Protein AF-0000000082662516 (afdb_homodimer)

Sequence (326 aa):
MQNKEVKKKEKNFEMHKGDQEPQIAAHVISEASSKTTSVLQWAPKGYYTLSNNLVTLENGKQLAVKRQGFYYIYTQVTFCSNRETLSQAPFIASLCLKSPSGSERILLRAANTHSSSKPCGQQSIHLGGVFELQSGASVFVNVTDPSQVSHGTGFTSFGLLKLMQNKEVKKKEKNFEMHKGDQEPQIAAHVISEASSKTTSVLQWAPKGYYTLSNNLVTLENGKQLAVKRQGFYYIYTQVTFCSNRETLSQAPFIASLCLKSPSGSERILLRAANTHSSSKPCGQQSIHLGGVFELQSGASVFVNVTDPSQVSHGTGFTSFGLLKL

Solvent-accessible surface area (backbone atoms only — not comparable to full-atom values): 17867 Å² total; per-residue (Å²): 136,84,78,76,75,78,74,74,76,75,76,72,73,67,74,68,75,66,85,68,74,77,70,43,38,33,21,30,33,43,41,86,60,93,68,79,44,46,58,47,40,42,39,77,54,86,75,33,32,62,56,46,95,47,43,43,71,48,94,32,42,26,48,31,30,63,58,60,43,44,26,41,38,37,36,32,46,20,34,43,43,78,61,75,28,92,77,51,75,57,49,37,45,31,40,31,37,33,42,67,89,63,54,71,49,78,75,48,74,51,73,44,73,61,48,65,32,57,69,63,33,31,36,50,48,75,49,72,50,76,46,78,41,53,51,57,16,28,35,35,44,37,36,75,51,48,85,31,50,39,57,51,84,32,27,18,36,40,35,37,32,57,110,136,86,82,76,77,76,76,74,75,73,75,72,72,68,73,72,76,62,92,63,75,78,71,43,36,37,34,32,32,42,42,85,61,94,68,82,46,45,58,46,39,43,40,82,55,84,96,36,39,65,59,45,94,49,45,44,72,48,92,34,42,25,49,31,31,62,58,59,43,46,26,42,38,38,35,34,46,21,34,45,42,72,64,80,27,67,71,51,76,50,50,36,46,31,39,31,37,33,42,68,87,64,53,71,46,75,62,34,30,43,31,40,45,51,59,71,53,75,75,62,37,72,48,74,48,71,48,72,51,53,35,69,40,52,51,56,18,30,35,36,44,37,34,75,53,49,86,32,50,39,55,52,91,87,43,18,34,40,36,37,33,56,110

Structure (mmCIF, N/CA/C/O backbone):
data_AF-0000000082662516-model_v1
#
loop_
_entity.id
_entity.type
_entity.pdbx_description
1 polymer 'CD40 ligand'
#
loop_
_atom_site.group_PDB
_atom_site.id
_atom_site.type_symbol
_atom_site.label_atom_id
_atom_site.label_alt_id
_atom_site.label_comp_id
_atom_site.label_asym_id
_atom_site.label_entity_id
_atom_site.label_seq_id
_atom_site.pdbx_PDB_ins_code
_atom_site.Cartn_x
_atom_site.Cartn_y
_atom_site.Cartn_z
_atom_site.occupancy
_atom_site.B_iso_or_equiv
_atom_site.auth_seq_id
_atom_site.auth_comp_id
_atom_site.auth_asym_id
_atom_site.auth_atom_id
_atom_site.pdbx_PDB_model_num
ATOM 1 N N . MET A 1 1 ? 47.031 44.438 38.375 1 30.5 1 MET A N 1
ATOM 2 C CA . MET A 1 1 ? 46.75 44.062 37 1 30.5 1 MET A CA 1
ATOM 3 C C . MET A 1 1 ? 45.438 43.281 36.906 1 30.5 1 MET A C 1
ATOM 5 O O . MET A 1 1 ? 45.312 42.219 37.531 1 30.5 1 MET A O 1
ATOM 9 N N . GLN A 1 2 ? 44.219 43.969 36.719 1 37.75 2 GLN A N 1
ATOM 10 C CA . GLN A 1 2 ? 42.812 43.594 36.719 1 37.75 2 GLN A CA 1
ATOM 11 C C . GLN A 1 2 ? 42.5 42.594 35.594 1 37.75 2 GLN A C 1
ATOM 13 O O . GLN A 1 2 ? 42.75 42.875 34.438 1 37.75 2 GLN A O 1
ATOM 18 N N . ASN A 1 3 ? 42.562 41.312 35.844 1 38.59 3 ASN A N 1
ATOM 19 C CA . ASN A 1 3 ? 42.312 40.188 34.969 1 38.59 3 ASN A CA 1
ATOM 20 C C . ASN A 1 3 ? 40.906 40.25 34.375 1 38.59 3 ASN A C 1
ATOM 22 O O . ASN A 1 3 ? 39.938 40.094 35.094 1 38.59 3 ASN A O 1
ATOM 26 N N . LYS A 1 4 ? 40.656 41.094 33.344 1 36.88 4 LYS A N 1
ATOM 27 C CA . LYS A 1 4 ? 39.406 41.125 32.594 1 36.88 4 LYS A CA 1
ATOM 28 C C . LYS A 1 4 ? 39.031 39.75 32.031 1 36.88 4 LYS A C 1
ATOM 30 O O . LYS A 1 4 ? 39.781 39.188 31.234 1 36.88 4 LYS A O 1
ATOM 35 N N . GLU A 1 5 ? 38.406 38.938 32.844 1 36.31 5 GLU A N 1
ATOM 36 C CA . GLU A 1 5 ? 37.812 37.656 32.438 1 36.31 5 GLU A CA 1
ATOM 37 C C . GLU A 1 5 ? 36.938 37.844 31.203 1 36.31 5 GLU A C 1
ATOM 39 O O . GLU A 1 5 ? 36 38.625 31.219 1 36.31 5 GLU A O 1
ATOM 44 N N . VAL A 1 6 ? 37.469 37.688 30 1 39.5 6 VAL A N 1
ATOM 45 C CA . VAL A 1 6 ? 36.719 37.656 28.75 1 39.5 6 VAL A CA 1
ATOM 46 C C . VAL A 1 6 ? 35.625 36.594 28.812 1 39.5 6 VAL A C 1
ATOM 48 O O . VAL A 1 6 ? 35.938 35.375 28.938 1 39.5 6 VAL A O 1
ATOM 51 N N . LYS A 1 7 ? 34.531 36.844 29.484 1 35 7 LYS A N 1
ATOM 52 C CA . LYS A 1 7 ? 33.344 36 29.375 1 35 7 LYS A CA 1
ATOM 53 C C . LYS A 1 7 ? 33.031 35.719 27.906 1 35 7 LYS A C 1
ATOM 55 O O . LYS A 1 7 ? 32.688 36.625 27.156 1 35 7 LYS A O 1
ATOM 60 N N . LYS A 1 8 ? 33.688 34.719 27.312 1 33.31 8 LYS A N 1
ATOM 61 C CA . LYS A 1 8 ? 33.25 34.188 26.016 1 33.31 8 LYS A CA 1
ATOM 62 C C . LYS A 1 8 ? 31.75 33.906 26.016 1 33.31 8 LYS A C 1
ATOM 64 O O . LYS A 1 8 ? 31.266 33.125 26.828 1 33.31 8 LYS A O 1
ATOM 69 N N . LYS A 1 9 ? 30.953 34.875 25.609 1 33.97 9 LYS A N 1
ATOM 70 C CA . LYS A 1 9 ? 29.562 34.625 25.281 1 33.97 9 LYS A CA 1
ATOM 71 C C . LYS A 1 9 ? 29.438 33.344 24.422 1 33.97 9 LYS A C 1
ATOM 73 O O . LYS A 1 9 ? 29.969 33.281 23.328 1 33.97 9 LYS A O 1
ATOM 78 N N . GLU A 1 10 ? 29.344 32.188 25.016 1 31.48 10 GLU A N 1
ATOM 79 C CA . GLU A 1 10 ? 28.906 30.984 24.312 1 31.48 10 GLU A CA 1
ATOM 80 C C . GLU A 1 10 ? 27.641 31.25 23.5 1 31.48 10 GLU A C 1
ATOM 82 O O . GLU A 1 10 ? 26.594 31.594 24.062 1 31.48 10 GLU A O 1
ATOM 87 N N . LYS A 1 11 ? 27.766 31.844 22.375 1 31.44 11 LYS A N 1
ATOM 88 C CA . LYS A 1 11 ? 26.641 31.859 21.438 1 31.44 11 LYS A CA 1
ATOM 89 C C . LYS A 1 11 ? 25.922 30.5 21.406 1 31.44 11 LYS A C 1
ATOM 91 O O . LYS A 1 11 ? 26.516 29.484 21.047 1 31.44 11 LYS A O 1
ATOM 96 N N . ASN A 1 12 ? 25.031 30.25 22.391 1 31.55 12 ASN A N 1
ATOM 97 C CA . ASN A 1 12 ? 24.062 29.172 22.297 1 31.55 12 ASN A CA 1
ATOM 98 C C . ASN A 1 12 ? 23.422 29.109 20.906 1 31.55 12 ASN A C 1
ATOM 100 O O . ASN A 1 12 ? 22.75 30.047 20.484 1 31.55 12 ASN A O 1
ATOM 104 N N . PHE A 1 13 ? 24.125 28.719 19.938 1 30.66 13 PHE A N 1
ATOM 105 C CA . PHE A 1 13 ? 23.438 28.344 18.703 1 30.66 13 PHE A CA 1
ATOM 106 C C . PHE A 1 13 ? 22.109 27.641 19 1 30.66 13 PHE A C 1
ATOM 108 O O . PHE A 1 13 ? 22.109 26.5 19.469 1 30.66 13 PHE A O 1
ATOM 115 N N . GLU A 1 14 ? 21.188 28.312 19.594 1 32.72 14 GLU A N 1
ATOM 116 C CA . GLU A 1 14 ? 19.859 27.703 19.562 1 32.72 14 GLU A CA 1
ATOM 117 C C . GLU A 1 14 ? 19.578 27.094 18.203 1 32.72 14 GLU A C 1
ATOM 119 O O . GLU A 1 14 ? 19.703 27.75 17.172 1 32.72 14 GLU A O 1
ATOM 124 N N . MET A 1 15 ? 19.984 25.875 17.938 1 33.12 15 MET A N 1
ATOM 125 C CA . MET A 1 15 ? 19.391 25.172 16.797 1 33.12 15 MET A CA 1
ATOM 126 C C . MET A 1 15 ? 17.969 25.641 16.547 1 33.12 15 MET A C 1
ATOM 128 O O . MET A 1 15 ? 17.094 25.5 17.422 1 33.12 15 MET A O 1
ATOM 132 N N . HIS A 1 16 ? 17.75 26.812 15.977 1 34 16 HIS A N 1
ATOM 133 C CA . HIS A 1 16 ? 16.438 27.172 15.461 1 34 16 HIS A CA 1
ATOM 134 C C . HIS A 1 16 ? 15.742 25.984 14.812 1 34 16 HIS A C 1
ATOM 136 O O . HIS A 1 16 ? 16.281 25.375 13.898 1 34 16 HIS A O 1
ATOM 142 N N . LYS A 1 17 ? 15.156 25.094 15.562 1 39.91 17 LYS A N 1
ATOM 143 C CA . LYS A 1 17 ? 14.188 24.188 14.953 1 39.91 17 LYS A CA 1
ATOM 144 C C . LYS A 1 17 ? 13.5 24.844 13.758 1 39.91 17 LYS A C 1
ATOM 146 O O . LYS A 1 17 ? 12.695 25.766 13.922 1 39.91 17 LYS A O 1
ATOM 151 N N . GLY A 1 18 ? 14.117 25.297 12.82 1 39.88 18 GLY A N 1
ATOM 152 C CA . GLY A 1 18 ? 13.438 25.859 11.672 1 39.88 18 GLY A CA 1
ATOM 153 C C . GLY A 1 18 ? 12.023 25.328 11.492 1 39.88 18 GLY A C 1
ATOM 154 O O . GLY A 1 18 ? 11.703 24.234 11.953 1 39.88 18 GLY A O 1
ATOM 155 N N . ASP A 1 19 ? 10.914 26.094 11.414 1 45.91 19 ASP A N 1
ATOM 156 C CA . ASP A 1 19 ? 9.461 25.953 11.273 1 45.91 19 ASP A CA 1
ATOM 157 C C . ASP A 1 19 ? 9.102 24.859 10.273 1 45.91 19 ASP A C 1
ATOM 159 O O . ASP A 1 19 ? 8.836 25.141 9.109 1 45.91 19 ASP A O 1
ATOM 163 N N . GLN A 1 20 ? 9.82 23.812 10.102 1 56.66 20 GLN A N 1
ATOM 164 C CA . GLN A 1 20 ? 9.414 22.812 9.117 1 56.66 20 GLN A CA 1
ATOM 165 C C . GLN A 1 20 ? 7.961 22.406 9.312 1 56.66 20 GLN A C 1
ATOM 167 O O . GLN A 1 20 ? 7.52 22.172 10.445 1 56.66 20 GLN A O 1
ATOM 172 N N . GLU A 1 21 ? 7.102 22.875 8.422 1 67.38 21 GLU A N 1
ATOM 173 C CA . GLU A 1 21 ? 5.699 22.484 8.438 1 67.38 21 GLU A CA 1
ATOM 174 C C . GLU A 1 21 ? 5.551 20.984 8.727 1 67.38 21 GLU A C 1
ATOM 176 O O . GLU A 1 21 ? 6.305 20.172 8.195 1 67.38 21 GLU A O 1
ATOM 181 N N . PRO A 1 22 ? 4.812 20.781 9.758 1 75.75 22 PRO A N 1
ATOM 182 C CA . PRO A 1 22 ? 4.621 19.375 10.125 1 75.75 22 PRO A CA 1
ATOM 183 C C . PRO A 1 22 ? 4.191 18.516 8.945 1 75.75 22 PRO A C 1
ATOM 185 O O . PRO A 1 22 ? 3.455 18.969 8.07 1 75.75 22 PRO A O 1
ATOM 188 N N . GLN A 1 23 ? 4.793 17.375 8.844 1 85.5 23 GLN A N 1
ATOM 189 C CA . GLN A 1 23 ? 4.375 16.422 7.812 1 85.5 23 GLN A CA 1
ATOM 190 C C . GLN A 1 23 ? 3.01 15.828 8.133 1 85.5 23 GLN A C 1
ATOM 192 O O . GLN A 1 23 ? 2.805 15.281 9.227 1 85.5 23 GLN A O 1
ATOM 197 N N . ILE A 1 24 ? 2.045 16.047 7.305 1 89.88 24 ILE A N 1
ATOM 198 C CA . ILE A 1 24 ? 0.7 15.5 7.465 1 89.88 24 ILE A CA 1
ATOM 199 C C . ILE A 1 24 ? 0.572 14.203 6.672 1 89.88 24 ILE A C 1
ATOM 201 O O . ILE A 1 24 ? 0.675 14.203 5.441 1 89.88 24 ILE A O 1
ATOM 205 N N . ALA A 1 25 ? 0.442 13.133 7.387 1 92.69 25 ALA A N 1
ATOM 206 C CA . ALA A 1 25 ? 0.319 11.828 6.738 1 92.69 25 ALA A CA 1
ATOM 207 C C . ALA A 1 25 ? -0.438 10.844 7.625 1 92.69 25 ALA A C 1
ATOM 209 O O . ALA A 1 25 ? -0.413 10.953 8.852 1 92.69 25 ALA A O 1
ATOM 210 N N . ALA A 1 26 ? -1.135 9.977 6.973 1 94.06 26 ALA A N 1
ATOM 211 C CA . ALA A 1 26 ? -1.841 8.898 7.664 1 94.06 26 ALA A CA 1
ATOM 212 C C . ALA A 1 26 ? -1.794 7.609 6.855 1 94.06 26 ALA A C 1
ATOM 214 O O . ALA A 1 26 ? -1.85 7.637 5.621 1 94.06 26 ALA A O 1
ATOM 215 N N . HIS A 1 27 ? -1.584 6.559 7.512 1 94.94 27 HIS A N 1
ATOM 216 C CA . HIS A 1 27 ? -1.714 5.211 6.973 1 94.94 27 HIS A CA 1
ATOM 217 C C . HIS A 1 27 ? -2.43 4.289 7.953 1 94.94 27 HIS A C 1
ATOM 219 O O . HIS A 1 27 ? -1.938 4.047 9.055 1 94.94 27 HIS A O 1
ATOM 225 N N . VAL A 1 28 ? -3.602 3.787 7.531 1 94.69 28 VAL A N 1
ATOM 226 C CA . VAL A 1 28 ? -4.406 2.955 8.422 1 94.69 28 VAL A CA 1
ATOM 227 C C . VAL A 1 28 ? -4.727 1.627 7.734 1 94.69 28 VAL A C 1
ATOM 229 O O . VAL A 1 28 ? -4.621 1.513 6.512 1 94.69 28 VAL A O 1
ATOM 232 N N . ILE A 1 29 ? -5.051 0.617 8.57 1 94.19 29 ILE A N 1
ATOM 233 C CA . ILE A 1 29 ? -5.352 -0.712 8.047 1 94.19 29 ILE A CA 1
ATOM 234 C C . ILE A 1 29 ? -6.805 -1.069 8.352 1 94.19 29 ILE A C 1
ATOM 236 O O . ILE A 1 29 ? -7.379 -0.578 9.32 1 94.19 29 ILE A O 1
ATOM 240 N N . SER A 1 30 ? -7.277 -1.978 7.559 1 94.25 30 SER A N 1
ATOM 241 C CA . SER A 1 30 ? -8.695 -2.301 7.691 1 94.25 30 SER A CA 1
ATOM 242 C C . SER A 1 30 ? -8.953 -3.127 8.945 1 94.25 30 SER A C 1
ATOM 244 O O . SER A 1 30 ? -8.117 -3.934 9.352 1 94.25 30 SER A O 1
ATOM 246 N N . GLU A 1 31 ? -10.07 -2.816 9.492 1 91.38 31 GLU A N 1
ATOM 247 C CA . GLU A 1 31 ? -10.578 -3.596 10.617 1 91.38 31 GLU A CA 1
ATOM 248 C C . GLU A 1 31 ? -11.852 -4.34 10.242 1 91.38 31 GLU A C 1
ATOM 250 O O . GLU A 1 31 ? -12.789 -3.748 9.703 1 91.38 31 GLU A O 1
ATOM 255 N N . ALA A 1 32 ? -11.773 -5.676 10.586 1 89.69 32 ALA A N 1
ATOM 256 C CA . ALA A 1 32 ? -12.984 -6.449 10.328 1 89.69 32 ALA A CA 1
ATOM 257 C C . ALA A 1 32 ? -14.133 -5.973 11.219 1 89.69 32 ALA A C 1
ATOM 259 O O . ALA A 1 32 ? -13.922 -5.586 12.367 1 89.69 32 ALA A O 1
ATOM 260 N N . SER A 1 33 ? -15.258 -5.789 10.594 1 83.06 33 SER A N 1
ATOM 261 C CA . SER A 1 33 ? -16.438 -5.391 11.352 1 83.06 33 SER A CA 1
ATOM 262 C C . SER A 1 33 ? -17.547 -6.43 11.234 1 83.06 33 SER A C 1
ATOM 264 O O . SER A 1 33 ? -17.656 -7.121 10.211 1 83.06 33 SER A O 1
ATOM 266 N N . SER A 1 34 ? -18.281 -6.594 12.352 1 81.12 34 SER A N 1
ATOM 267 C CA . SER A 1 34 ? -19.438 -7.488 12.32 1 81.12 34 SER A CA 1
ATOM 268 C C . SER A 1 34 ? -20.547 -6.926 11.445 1 81.12 34 SER A C 1
ATOM 270 O O . SER A 1 34 ? -21.375 -7.68 10.938 1 81.12 34 SER A O 1
ATOM 272 N N . LYS A 1 35 ? -20.547 -5.59 11.398 1 80.12 35 LYS A N 1
ATOM 273 C CA . LYS A 1 35 ? -21.531 -4.957 10.523 1 80.12 35 LYS A CA 1
ATOM 274 C C . LYS A 1 35 ? -21 -4.832 9.094 1 80.12 35 LYS A C 1
ATOM 276 O O . LYS A 1 35 ? -19.906 -4.309 8.875 1 80.12 35 LYS A O 1
ATOM 281 N N . THR A 1 36 ? -21.656 -5.582 8.203 1 78.25 36 THR A N 1
ATOM 282 C CA . THR A 1 36 ? -21.234 -5.48 6.805 1 78.25 36 THR A CA 1
ATOM 283 C C . THR A 1 36 ? -21.75 -4.184 6.184 1 78.25 36 THR A C 1
ATOM 285 O O . THR A 1 36 ? -22.953 -4.008 6.008 1 78.25 36 THR A O 1
ATOM 288 N N . THR A 1 37 ? -20.906 -3.201 6.027 1 87.88 37 THR A N 1
ATOM 289 C CA . THR A 1 37 ? -21.219 -1.967 5.32 1 87.88 37 THR A CA 1
ATOM 290 C C . THR A 1 37 ? -20.266 -1.766 4.141 1 87.88 37 THR A C 1
ATOM 292 O O . THR A 1 37 ? -19.172 -2.32 4.117 1 87.88 37 THR A O 1
ATOM 295 N N . SER A 1 38 ? -20.781 -1.006 3.117 1 93 38 SER A N 1
ATOM 296 C CA . SER A 1 38 ? -19.984 -0.761 1.922 1 93 38 SER A CA 1
ATOM 297 C C . SER A 1 38 ? -18.812 0.165 2.225 1 93 38 SER A C 1
ATOM 299 O O . SER A 1 38 ? -17.812 0.159 1.509 1 93 38 SER A O 1
ATOM 301 N N . VAL A 1 39 ? -18.984 0.972 3.264 1 95.81 39 VAL A N 1
ATOM 302 C CA . VAL A 1 39 ? -17.875 1.815 3.695 1 95.81 39 VAL A CA 1
ATOM 303 C C . VAL A 1 39 ? -16.969 1.036 4.656 1 95.81 39 VAL A C 1
ATOM 305 O O . VAL A 1 39 ? -17.438 0.543 5.688 1 95.81 39 VAL A O 1
ATOM 308 N N . LEU A 1 40 ? -15.719 0.968 4.293 1 96.88 40 LEU A N 1
ATOM 309 C CA . LEU A 1 40 ? -14.789 0.159 5.074 1 96.88 40 LEU A CA 1
ATOM 310 C C . LEU A 1 40 ? -14.438 0.853 6.387 1 96.88 40 LEU A C 1
ATOM 312 O O . LEU A 1 40 ? -14.391 2.084 6.449 1 96.88 40 LEU A O 1
ATOM 316 N N . GLN A 1 41 ? -14.133 0.007 7.41 1 95.62 41 GLN A N 1
ATOM 317 C CA . GLN A 1 41 ? -13.664 0.468 8.711 1 95.62 41 GLN A CA 1
ATOM 318 C C . GLN A 1 41 ? -12.156 0.302 8.852 1 95.62 41 GLN A C 1
ATOM 320 O O . GLN A 1 41 ? -11.586 -0.674 8.359 1 95.62 41 GLN A O 1
ATOM 325 N N . TRP A 1 42 ? -11.578 1.313 9.562 1 94.31 42 TRP A N 1
ATOM 326 C CA . TRP A 1 42 ? -10.117 1.365 9.664 1 94.31 42 TRP A CA 1
ATOM 327 C C . TRP A 1 42 ? -9.68 1.545 11.109 1 94.31 42 TRP A C 1
ATOM 329 O O . TRP A 1 42 ? -10.461 2.006 11.953 1 94.31 42 TRP A O 1
ATOM 339 N N . ALA A 1 43 ? -8.406 1.192 11.344 1 90.12 43 ALA A N 1
ATOM 340 C CA . ALA A 1 43 ? -7.758 1.428 12.633 1 90.12 43 ALA A CA 1
ATOM 341 C C . ALA A 1 43 ? -6.273 1.733 12.445 1 90.12 43 ALA A C 1
ATOM 343 O O . ALA A 1 43 ? -5.629 1.196 11.539 1 90.12 43 ALA A O 1
ATOM 344 N N . PRO A 1 44 ? -5.812 2.693 13.297 1 83.94 44 PRO A N 1
ATOM 345 C CA . PRO A 1 44 ? -4.367 2.93 13.305 1 83.94 44 PRO A CA 1
ATOM 346 C C . PRO A 1 44 ? -3.592 1.842 14.039 1 83.94 44 PRO A C 1
ATOM 348 O O . PRO A 1 44 ? -3.652 1.761 15.273 1 83.94 44 PRO A O 1
ATOM 351 N N . LYS A 1 45 ? -3.182 0.789 13.43 1 74.25 45 LYS A N 1
ATOM 352 C CA . LYS A 1 45 ? -2.48 -0.275 14.141 1 74.25 45 LYS A CA 1
ATOM 353 C C . LYS A 1 45 ? -1.009 -0.327 13.742 1 74.25 45 LYS A C 1
ATOM 355 O O . LYS A 1 45 ? -0.668 -0.096 12.578 1 74.25 45 LYS A O 1
ATOM 360 N N . GLY A 1 46 ? -0.191 -0.497 14.891 1 63.12 46 GLY A N 1
ATOM 361 C CA . GLY A 1 46 ? 1.214 -0.794 14.664 1 63.12 46 GLY A CA 1
ATOM 362 C C . GLY A 1 46 ? 1.996 0.393 14.133 1 63.12 46 GLY A C 1
ATOM 363 O O . GLY A 1 46 ? 1.999 1.463 14.742 1 63.12 46 GLY A O 1
ATOM 364 N N . TYR A 1 47 ? 2.686 0.083 12.961 1 59.5 47 TYR A N 1
ATOM 365 C CA . TYR A 1 47 ? 3.582 1.038 12.32 1 59.5 47 TYR A CA 1
ATOM 366 C C . TYR A 1 47 ? 2.799 2.041 11.477 1 59.5 47 TYR A C 1
ATOM 368 O O . TYR A 1 47 ? 3.385 2.807 10.711 1 59.5 47 TYR A O 1
ATOM 376 N N . TYR A 1 48 ? 1.559 2.082 11.875 1 62.5 48 TYR A N 1
ATOM 377 C CA . TYR A 1 48 ? 0.677 2.926 11.078 1 62.5 48 TYR A CA 1
ATOM 378 C C . TYR A 1 48 ? 0.592 4.332 11.656 1 62.5 48 TYR A C 1
ATOM 380 O O . TYR A 1 48 ? 0.802 4.531 12.852 1 62.5 48 TYR A O 1
ATOM 388 N N . THR A 1 49 ? 0.776 5.273 10.781 1 66.25 49 THR A N 1
ATOM 389 C CA . THR A 1 49 ? 1.106 6.637 11.188 1 66.25 49 THR A CA 1
ATOM 390 C C . THR A 1 49 ? -0.107 7.551 11.055 1 66.25 49 THR A C 1
ATOM 392 O O . THR A 1 49 ? -0.87 7.438 10.086 1 66.25 49 THR A O 1
ATOM 395 N N . LEU A 1 50 ? -0.572 8 12.188 1 68.19 50 LEU A N 1
ATOM 396 C CA . LEU A 1 50 ? -1.316 9.258 12.164 1 68.19 50 LEU A CA 1
ATOM 397 C C . LEU A 1 50 ? -0.448 10.414 12.648 1 68.19 50 LEU A C 1
ATOM 399 O O . LEU A 1 50 ? -0.146 10.508 13.836 1 68.19 50 LEU A O 1
ATOM 403 N N . SER A 1 51 ? 0.259 10.984 11.586 1 69.06 51 SER A N 1
ATOM 404 C CA . SER A 1 51 ? 1.294 11.922 12 1 69.06 51 SER A CA 1
ATOM 405 C C . SER A 1 51 ? 0.807 12.82 13.141 1 69.06 51 SER A C 1
ATOM 407 O O . SER A 1 51 ? 0.881 12.438 14.305 1 69.06 51 SER A O 1
ATOM 409 N N . ASN A 1 52 ? 0.296 14.156 12.867 1 71.25 52 ASN A N 1
ATOM 410 C CA . ASN A 1 52 ? -0.125 15.18 13.82 1 71.25 52 ASN A CA 1
ATOM 411 C C . ASN A 1 52 ? -1.645 15.305 13.867 1 71.25 52 ASN A C 1
ATOM 413 O O . ASN A 1 52 ? -2.359 14.5 13.273 1 71.25 52 ASN A O 1
ATOM 417 N N . ASN A 1 53 ? -2.061 16.062 14.719 1 82.94 53 ASN A N 1
ATOM 418 C CA . ASN A 1 53 ? -3.49 16.281 14.922 1 82.94 53 ASN A CA 1
ATOM 419 C C . ASN A 1 53 ? -4.125 16.984 13.719 1 82.94 53 ASN A C 1
ATOM 421 O O . ASN A 1 53 ? -5.27 17.422 13.789 1 82.94 53 ASN A O 1
ATOM 425 N N . LEU A 1 54 ? -3.348 16.953 12.633 1 90.88 54 LEU A N 1
ATOM 426 C CA . LEU A 1 54 ? -3.859 17.641 11.453 1 90.88 54 LEU A CA 1
ATOM 427 C C . LEU A 1 54 ? -4.559 16.656 10.516 1 90.88 54 LEU A C 1
ATOM 429 O O . LEU A 1 54 ? -5.156 17.078 9.516 1 90.88 54 LEU A O 1
ATOM 433 N N . VAL A 1 55 ? -4.496 15.375 10.781 1 93.5 55 VAL A N 1
ATOM 434 C CA . VAL A 1 55 ? -5.297 14.336 10.141 1 93.5 55 VAL A CA 1
ATOM 435 C C . VAL A 1 55 ? -5.895 13.414 11.203 1 93.5 55 VAL A C 1
ATOM 437 O O . VAL A 1 55 ? -5.203 13.016 12.141 1 93.5 55 VAL A O 1
ATOM 440 N N . THR A 1 56 ? -7.156 13.141 11.023 1 93.69 56 THR A N 1
ATOM 441 C CA . THR A 1 56 ? -7.824 12.289 12.008 1 93.69 56 THR A CA 1
ATOM 442 C C . THR A 1 56 ? -8.641 11.203 11.312 1 93.69 56 THR A C 1
ATOM 444 O O . THR A 1 56 ? -9.133 11.398 10.195 1 93.69 56 THR A O 1
ATOM 447 N N . LEU A 1 57 ? -8.703 10.07 11.977 1 95.12 57 LEU A N 1
ATOM 448 C CA . LEU A 1 57 ? -9.625 9.016 11.562 1 95.12 57 LEU A CA 1
ATOM 449 C C . LEU A 1 57 ? -10.984 9.188 12.242 1 95.12 57 LEU A C 1
ATOM 451 O O . LEU A 1 57 ? -11.125 8.875 13.43 1 95.12 57 LEU A O 1
ATOM 455 N N . GLU A 1 58 ? -11.953 9.641 11.492 1 95 58 GLU A N 1
ATOM 456 C CA . GLU A 1 58 ? -13.266 9.93 12.062 1 95 58 GLU A CA 1
ATOM 457 C C . GLU A 1 58 ? -14.18 8.703 11.992 1 95 58 GLU A C 1
ATOM 459 O O . GLU A 1 58 ? -14.367 8.125 10.914 1 95 58 GLU A O 1
ATOM 464 N N . ASN A 1 59 ? -14.727 8.305 13.117 1 93.38 59 ASN A N 1
ATOM 465 C CA . ASN A 1 59 ? -15.68 7.215 13.266 1 93.38 59 ASN A CA 1
ATOM 466 C C . ASN A 1 59 ? -15.109 5.898 12.742 1 93.38 59 ASN A C 1
ATOM 468 O O . ASN A 1 59 ? -15.867 4.996 12.375 1 93.38 59 ASN A O 1
ATOM 472 N N . GLY A 1 60 ? -13.828 5.848 12.523 1 93.69 60 GLY A N 1
ATOM 473 C CA . GLY A 1 60 ? -13.188 4.652 12 1 93.69 60 GLY A CA 1
ATOM 474 C C . GLY A 1 60 ? -13.43 4.449 10.516 1 93.69 60 GLY A C 1
ATOM 475 O O . GLY A 1 60 ? -13.18 3.367 9.984 1 93.69 60 GLY 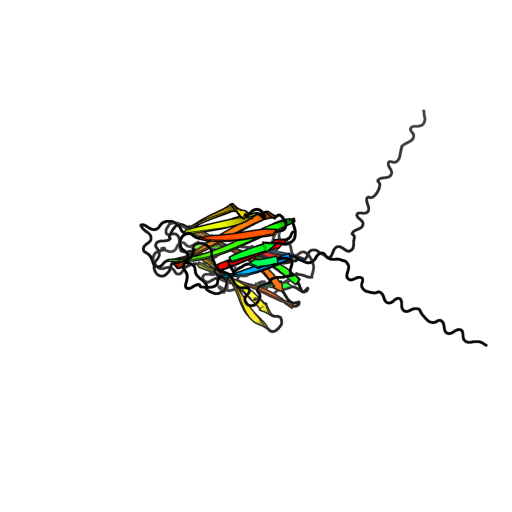A O 1
ATOM 476 N N . LYS A 1 61 ? -13.953 5.504 9.883 1 96.19 61 LYS A N 1
ATOM 477 C CA . LYS A 1 61 ? -14.375 5.324 8.492 1 96.19 61 LYS A CA 1
ATOM 478 C C . LYS A 1 61 ? -13.648 6.297 7.57 1 96.19 61 LYS A C 1
ATOM 480 O O . LYS A 1 61 ? -13.289 5.941 6.441 1 96.19 61 LYS A O 1
ATOM 485 N N . GLN A 1 62 ? -13.391 7.543 8.07 1 97.31 62 GLN A N 1
ATOM 486 C CA . GLN A 1 62 ? -12.93 8.602 7.18 1 97.31 62 GLN A CA 1
ATOM 487 C C . GLN A 1 62 ? -11.641 9.234 7.691 1 97.31 62 GLN A C 1
ATOM 489 O O . GLN A 1 62 ? -11.484 9.453 8.898 1 97.31 62 GLN A O 1
ATOM 494 N N . LEU A 1 63 ? -10.773 9.492 6.793 1 97.19 63 LEU A N 1
ATOM 495 C CA . LEU A 1 63 ? -9.641 10.352 7.117 1 97.19 63 LEU A CA 1
ATOM 496 C C . LEU A 1 63 ? -9.969 11.812 6.828 1 97.19 63 LEU A C 1
ATOM 498 O O . LEU A 1 63 ? -10.203 12.188 5.68 1 97.19 63 LEU A O 1
ATOM 502 N N . ALA A 1 64 ? -9.914 12.594 7.91 1 97.5 64 ALA A N 1
ATOM 503 C CA . ALA A 1 64 ? -10.25 14.008 7.809 1 97.5 64 ALA A CA 1
ATOM 504 C C . ALA A 1 64 ? -9 14.875 7.957 1 97.5 64 ALA A C 1
ATOM 506 O O . ALA A 1 64 ? -8.133 14.594 8.789 1 97.5 64 ALA A O 1
ATOM 507 N N . VAL A 1 65 ? -9.031 15.945 7.133 1 96.88 65 VAL A N 1
ATOM 508 C CA . VAL A 1 65 ? -7.859 16.828 7.188 1 96.88 65 VAL A CA 1
ATOM 509 C C . VAL A 1 65 ? -8.266 18.188 7.742 1 96.88 65 VAL A C 1
ATOM 511 O O . VAL A 1 65 ? -9.367 18.672 7.484 1 96.88 65 VAL A O 1
ATOM 514 N N . LYS A 1 66 ? -7.289 18.797 8.422 1 95.75 66 LYS A N 1
ATOM 515 C CA . LYS A 1 66 ? -7.555 20.094 9.039 1 95.75 66 LYS A CA 1
ATOM 516 C C . LYS A 1 66 ? -6.871 21.219 8.281 1 95.75 66 LYS A C 1
ATOM 518 O O . LYS A 1 66 ? -7.09 22.406 8.578 1 95.75 66 LYS A O 1
ATOM 523 N N . ARG A 1 67 ? -6.039 20.781 7.355 1 95.12 67 ARG A N 1
ATOM 524 C CA . ARG A 1 67 ? -5.324 21.781 6.562 1 95.12 67 ARG A CA 1
ATOM 525 C C . ARG A 1 67 ? -5.59 21.594 5.07 1 95.12 67 ARG A C 1
ATOM 527 O O . ARG A 1 67 ? -5.461 20.469 4.555 1 95.12 67 ARG A O 1
ATOM 534 N N . GLN A 1 68 ? -5.938 22.75 4.488 1 96.38 68 GLN A N 1
ATOM 535 C CA . GLN A 1 68 ? -6.117 22.719 3.039 1 96.38 68 GLN A CA 1
ATOM 536 C C . GLN A 1 68 ? -4.793 22.438 2.328 1 96.38 68 GLN A C 1
ATOM 538 O O . GLN A 1 68 ? -3.734 22.875 2.789 1 96.38 68 GLN A O 1
ATOM 543 N N . GLY A 1 69 ? -4.93 21.766 1.169 1 96.81 69 GLY A N 1
ATOM 544 C CA . GLY A 1 69 ? -3.734 21.562 0.369 1 96.81 69 GLY A CA 1
ATOM 545 C C . GLY A 1 69 ? -3.844 20.375 -0.564 1 96.81 69 GLY A C 1
ATOM 546 O O . GLY A 1 69 ? -4.922 19.797 -0.716 1 96.81 69 GLY A O 1
ATOM 547 N N . PHE A 1 70 ? -2.723 20.125 -1.239 1 96.44 70 PHE A N 1
ATOM 548 C CA . PHE A 1 70 ? -2.633 18.969 -2.115 1 96.44 70 PHE A CA 1
ATOM 549 C C . PHE A 1 70 ? -2.262 17.719 -1.323 1 96.44 70 PHE A C 1
ATOM 551 O O . PHE A 1 70 ? -1.304 17.734 -0.548 1 96.44 70 PHE A O 1
ATOM 558 N N . TYR A 1 71 ? -3.059 16.734 -1.551 1 97 71 TYR A N 1
ATOM 559 C CA . TYR A 1 71 ? -2.828 15.461 -0.89 1 97 71 TYR A CA 1
ATOM 560 C C . TYR A 1 71 ? -2.727 14.328 -1.907 1 97 71 TYR A C 1
ATOM 562 O O . TYR A 1 71 ? -3.488 14.289 -2.877 1 97 71 TYR A O 1
ATOM 570 N N . TYR A 1 72 ? -1.667 13.547 -1.735 1 97.81 72 TYR A N 1
ATOM 571 C CA . TYR A 1 72 ? -1.734 12.234 -2.363 1 97.81 72 TYR A CA 1
ATOM 572 C C . TYR A 1 72 ? -2.553 11.266 -1.515 1 97.81 72 TYR A C 1
ATOM 574 O O . TYR A 1 72 ? -2.244 11.047 -0.341 1 97.81 72 TYR A O 1
ATOM 582 N N . ILE A 1 73 ? -3.627 10.727 -2.053 1 98.38 73 ILE A N 1
ATOM 583 C CA . ILE A 1 73 ? -4.52 9.797 -1.366 1 98.38 73 ILE A CA 1
ATOM 584 C C . ILE A 1 73 ? -4.473 8.43 -2.047 1 98.38 73 ILE A C 1
ATOM 586 O O . ILE A 1 73 ? -4.473 8.344 -3.277 1 98.38 73 ILE A O 1
ATOM 590 N N . TYR A 1 74 ? -4.387 7.387 -1.147 1 97.88 74 TYR A N 1
ATOM 591 C CA . TYR A 1 74 ? -4.281 6.059 -1.735 1 97.88 74 TYR A CA 1
ATOM 592 C C . TYR A 1 74 ? -5.016 5.027 -0.888 1 97.88 74 TYR A C 1
ATOM 594 O O . TYR A 1 74 ? -5.246 5.242 0.304 1 97.88 74 TYR A O 1
ATOM 602 N N . THR A 1 75 ? -5.371 3.938 -1.545 1 98 75 THR A N 1
ATOM 603 C CA . THR A 1 75 ? -5.906 2.771 -0.852 1 98 75 THR A CA 1
ATOM 604 C C . THR A 1 75 ? -5.594 1.493 -1.622 1 98 75 THR A C 1
ATOM 606 O O . THR A 1 75 ? -5.449 1.519 -2.846 1 98 75 THR A O 1
ATOM 609 N N . GLN A 1 76 ? -5.359 0.529 -0.875 1 97.38 76 GLN A N 1
ATOM 610 C CA . GLN A 1 76 ? -5.32 -0.836 -1.389 1 97.38 76 GLN A CA 1
ATOM 611 C C . GLN A 1 76 ? -6.395 -1.701 -0.737 1 97.38 76 GLN A C 1
ATOM 613 O O . GLN A 1 76 ? -6.496 -1.756 0.49 1 97.38 76 GLN A O 1
ATOM 618 N N . VAL A 1 77 ? -7.195 -2.371 -1.613 1 96.75 77 VAL A N 1
ATOM 619 C CA . VAL A 1 77 ? -8.219 -3.277 -1.109 1 96.75 77 VAL A CA 1
ATOM 620 C C . VAL A 1 77 ? -8.023 -4.668 -1.708 1 96.75 77 VAL A C 1
ATOM 622 O O . VAL A 1 77 ? -7.961 -4.82 -2.93 1 96.75 77 VAL A O 1
ATOM 625 N N . THR A 1 78 ? -7.93 -5.629 -0.833 1 95.12 78 THR A N 1
ATOM 626 C CA . THR A 1 78 ? -7.816 -7.016 -1.279 1 95.12 78 THR A CA 1
ATOM 627 C C . THR A 1 78 ? -9.102 -7.785 -0.994 1 95.12 78 THR A C 1
ATOM 629 O O . THR A 1 78 ? -9.656 -7.691 0.103 1 95.12 78 THR A O 1
ATOM 632 N N . PHE A 1 79 ? -9.516 -8.508 -2.023 1 91.69 79 PHE A N 1
ATOM 633 C CA . PHE A 1 79 ? -10.695 -9.352 -1.891 1 91.69 79 PHE A CA 1
ATOM 634 C C . PHE A 1 79 ? -10.312 -10.828 -1.927 1 91.69 79 PHE A C 1
ATOM 636 O O . PHE A 1 79 ? -9.336 -11.203 -2.58 1 91.69 79 PHE A O 1
ATOM 643 N N . CYS A 1 80 ? -11.094 -11.578 -1.224 1 84.5 80 CYS A N 1
ATOM 644 C CA . CYS A 1 80 ? -10.969 -13.031 -1.263 1 84.5 80 CYS A CA 1
ATOM 645 C C . CYS A 1 80 ? -12.305 -13.688 -1.615 1 84.5 80 CYS A C 1
ATOM 647 O O . CYS A 1 80 ? -13.266 -13.594 -0.853 1 84.5 80 CYS A O 1
ATOM 649 N N . SER A 1 81 ? -12.297 -14.203 -2.832 1 75.25 81 SER A N 1
ATOM 650 C CA . SER A 1 81 ? -13.57 -14.797 -3.227 1 75.25 81 SER A CA 1
ATOM 651 C C . SER A 1 81 ? -13.453 -16.312 -3.365 1 75.25 81 SER A C 1
ATOM 653 O O . SER A 1 81 ? -12.484 -16.812 -3.939 1 75.25 81 SER A O 1
ATOM 655 N N . ASN A 1 82 ? -14.273 -17 -2.635 1 68.44 82 ASN A N 1
ATOM 656 C CA . ASN A 1 82 ? -14.414 -18.438 -2.82 1 68.44 82 ASN A CA 1
ATOM 657 C C . ASN A 1 82 ? -15.562 -18.766 -3.775 1 68.44 82 ASN A C 1
ATOM 659 O O . ASN A 1 82 ? -15.875 -19.938 -3.992 1 68.44 82 ASN A O 1
ATOM 663 N N . ARG A 1 83 ? -16.078 -17.75 -4.359 1 59.69 83 ARG A N 1
ATOM 664 C CA . ARG A 1 83 ? -17.297 -18.047 -5.109 1 59.69 83 ARG A CA 1
ATOM 665 C C . ARG A 1 83 ? -16.984 -18.312 -6.578 1 59.69 83 ARG A C 1
ATOM 667 O O . ARG A 1 83 ? -15.984 -17.828 -7.105 1 59.69 83 ARG A O 1
ATOM 674 N N . GLU A 1 84 ? -17.641 -19.234 -7.152 1 58.59 84 GLU A N 1
ATOM 675 C CA . GLU A 1 84 ? -17.531 -19.578 -8.562 1 58.59 84 GLU A CA 1
ATOM 676 C C . GLU A 1 84 ? -17.719 -18.344 -9.453 1 58.59 84 GLU A C 1
ATOM 678 O O . GLU A 1 84 ? -18.531 -17.469 -9.156 1 58.59 84 GLU A O 1
ATOM 683 N N . THR A 1 85 ? -16.719 -18.047 -10.359 1 56.97 85 THR A N 1
ATOM 684 C CA . THR A 1 85 ? -16.484 -16.875 -11.18 1 56.97 85 THR A CA 1
ATOM 685 C C . THR A 1 85 ? -17.719 -16.562 -12.039 1 56.97 85 THR A C 1
ATOM 687 O O . THR A 1 85 ? -17.984 -15.391 -12.344 1 56.97 85 THR A O 1
ATOM 690 N N . LEU A 1 86 ? -18.438 -17.562 -12.609 1 54.91 86 LEU A N 1
ATOM 691 C CA . LEU A 1 86 ? -19.219 -17.312 -13.82 1 54.91 86 LEU A CA 1
ATOM 692 C C . LEU A 1 86 ? -20.188 -16.156 -13.609 1 54.91 86 LEU A C 1
ATOM 694 O O . LEU A 1 86 ? -20.5 -15.422 -14.547 1 54.91 86 LEU A O 1
ATOM 698 N N . SER A 1 87 ? -20.609 -15.891 -12.406 1 59.81 87 SER A N 1
ATOM 699 C CA . SER A 1 87 ? -21.719 -14.945 -12.406 1 59.81 87 SER A CA 1
ATOM 700 C C . SER A 1 87 ? -21.5 -13.836 -11.383 1 59.81 87 SER A C 1
ATOM 702 O O . SER A 1 87 ? -22.406 -13.039 -11.117 1 59.81 87 SER A O 1
ATOM 704 N N . GLN A 1 88 ? -20.172 -13.656 -11.18 1 67.75 88 GLN A N 1
ATOM 705 C CA . GLN A 1 88 ? -20.109 -12.688 -10.086 1 67.75 88 GLN A CA 1
ATOM 706 C C . GLN A 1 88 ? -19.688 -11.312 -10.594 1 67.75 88 GLN A C 1
ATOM 708 O O . GLN A 1 88 ? -18.891 -11.203 -11.531 1 67.75 88 GLN A O 1
ATOM 713 N N . ALA A 1 89 ? -20.469 -10.328 -10.227 1 78.31 89 ALA A N 1
ATOM 714 C CA . ALA A 1 89 ? -20.109 -8.938 -10.484 1 78.31 89 ALA A CA 1
ATOM 715 C C . ALA A 1 89 ? -18.672 -8.656 -10.055 1 78.31 89 ALA A C 1
ATOM 717 O O . ALA A 1 89 ? -18.156 -9.289 -9.125 1 78.31 89 ALA A O 1
ATOM 718 N N . PRO A 1 90 ? -18 -7.785 -10.82 1 86.75 90 PRO A N 1
ATOM 719 C CA . PRO A 1 90 ? -16.625 -7.434 -10.445 1 86.75 90 PRO A CA 1
ATOM 720 C C . PRO A 1 90 ? -16.547 -6.789 -9.062 1 86.75 90 PRO A C 1
ATOM 722 O O . PRO A 1 90 ? -17.531 -6.219 -8.578 1 86.75 90 PRO A O 1
ATOM 725 N N . PHE A 1 91 ? -15.43 -6.988 -8.492 1 90 91 PHE A N 1
ATOM 726 C CA . PHE A 1 91 ? -15.125 -6.223 -7.293 1 90 91 PHE A CA 1
ATOM 727 C C . PHE A 1 91 ? -14.805 -4.773 -7.641 1 90 91 PHE A C 1
ATOM 729 O O . PHE A 1 91 ? -13.961 -4.512 -8.5 1 90 91 PHE A O 1
ATOM 736 N N . ILE A 1 92 ? -15.477 -3.904 -6.957 1 93.88 92 ILE A N 1
ATOM 737 C CA . ILE A 1 92 ? -15.195 -2.492 -7.188 1 93.88 92 ILE A CA 1
ATOM 738 C C . ILE A 1 92 ? -14.789 -1.825 -5.879 1 93.88 92 ILE A C 1
ATOM 740 O O . ILE A 1 92 ? -15.406 -2.053 -4.836 1 93.88 92 ILE A O 1
ATOM 744 N N . ALA A 1 93 ? -13.742 -1.06 -5.906 1 97 93 ALA A N 1
ATOM 745 C CA . ALA A 1 93 ? -13.344 -0.159 -4.832 1 97 93 ALA A CA 1
ATOM 746 C C . ALA A 1 93 ? -13.383 1.297 -5.289 1 97 93 ALA A C 1
ATOM 748 O O . ALA A 1 93 ? -12.992 1.611 -6.414 1 97 93 ALA A O 1
ATOM 749 N N . SER A 1 94 ? -13.906 2.139 -4.391 1 98.31 94 SER A N 1
ATOM 750 C CA . SER A 1 94 ? -14 3.564 -4.691 1 98.31 94 SER A CA 1
ATOM 751 C C . SER A 1 94 ? -13.406 4.406 -3.564 1 98.31 94 SER A C 1
ATOM 753 O O . SER A 1 94 ? -13.664 4.148 -2.387 1 98.31 94 SER A O 1
ATOM 755 N N . LEU A 1 95 ? -12.602 5.34 -3.959 1 98.56 95 LEU A N 1
ATOM 756 C CA . LEU A 1 95 ? -12.188 6.418 -3.068 1 98.56 95 LEU A CA 1
ATOM 757 C C . LEU A 1 95 ? -13.133 7.609 -3.182 1 98.56 95 LEU A C 1
ATOM 759 O O . LEU A 1 95 ? -13.312 8.156 -4.27 1 98.56 95 LEU A O 1
ATOM 763 N N . CYS A 1 96 ? -13.664 8 -2.051 1 98.56 96 CYS A N 1
ATOM 764 C CA . CYS A 1 96 ? -14.688 9.039 -2.061 1 98.56 96 CYS A CA 1
ATOM 765 C C . CYS A 1 96 ? -14.281 10.227 -1.198 1 98.56 96 CYS A C 1
ATOM 767 O O . CYS A 1 96 ? -13.539 10.062 -0.226 1 98.56 96 CYS A O 1
ATOM 769 N N . LEU A 1 97 ? -14.836 11.375 -1.621 1 98.69 97 LEU A N 1
ATOM 770 C CA . LEU A 1 97 ? -14.625 12.625 -0.908 1 98.69 97 LEU A CA 1
ATOM 771 C C . LEU A 1 97 ? -15.914 13.102 -0.25 1 98.69 97 LEU A C 1
ATOM 773 O O . LEU A 1 97 ? -16.984 13.047 -0.86 1 98.69 97 LEU A O 1
ATOM 777 N N . LYS A 1 98 ? -15.789 13.469 0.958 1 98.5 98 LYS A N 1
ATOM 778 C CA . LYS A 1 98 ? -16.828 14.227 1.631 1 98.5 98 LYS A CA 1
ATOM 779 C C . LYS A 1 98 ? -16.391 15.664 1.891 1 98.5 98 LYS A C 1
ATOM 781 O O . LYS A 1 98 ? -15.453 15.898 2.66 1 98.5 98 LYS A O 1
ATOM 786 N N . SER A 1 99 ? -17.062 16.625 1.305 1 97.5 99 SER A N 1
ATOM 787 C CA . SER A 1 99 ? -16.734 18.047 1.477 1 97.5 99 SER A CA 1
ATOM 788 C C . SER A 1 99 ? -17.125 18.531 2.863 1 97.5 99 SER A C 1
ATOM 790 O O . SER A 1 99 ? -17.891 17.875 3.566 1 97.5 99 SER A O 1
ATOM 792 N N . PRO A 1 100 ? -16.547 19.688 3.176 1 96.19 100 PRO A N 1
ATOM 793 C CA . PRO A 1 100 ? -16.969 20.266 4.457 1 96.19 100 PRO A CA 1
ATOM 794 C C . PRO A 1 100 ? -18.469 20.516 4.535 1 96.19 100 PRO A C 1
ATOM 796 O O . PRO A 1 100 ? -19.047 20.469 5.625 1 96.19 100 PRO A O 1
ATOM 799 N N . SER A 1 101 ? -19.062 20.719 3.451 1 96 101 SER A N 1
ATOM 800 C CA . SER A 1 101 ? -20.5 20.953 3.422 1 96 101 SER A CA 1
ATOM 801 C C . SER A 1 101 ? -21.281 19.641 3.553 1 96 101 SER A C 1
ATOM 803 O O . SER A 1 101 ? -22.5 19.656 3.752 1 96 101 SER A O 1
ATOM 805 N N . GLY A 1 102 ? -20.641 18.516 3.344 1 95.62 102 GLY A N 1
ATOM 806 C CA . GLY A 1 102 ? -21.281 17.234 3.514 1 95.62 102 GLY A CA 1
ATOM 807 C C . GLY A 1 102 ? -21.562 16.516 2.199 1 95.62 102 GLY A C 1
ATOM 808 O O . GLY A 1 102 ? -21.969 15.352 2.188 1 95.62 102 GLY A O 1
ATOM 809 N N . SER A 1 103 ? -21.281 17.203 1.097 1 97.38 103 SER A N 1
ATOM 810 C CA . SER A 1 103 ? -21.469 16.578 -0.206 1 97.38 103 SER A CA 1
ATOM 811 C C . SER A 1 103 ? -20.406 15.508 -0.462 1 97.38 103 SER A C 1
ATOM 813 O O . SER A 1 103 ? -19.234 15.688 -0.104 1 97.38 103 SER A O 1
ATOM 815 N N . GLU A 1 104 ? -20.906 14.445 -1.109 1 97.56 104 GLU A N 1
ATOM 816 C CA . GLU A 1 104 ? -20 13.344 -1.394 1 97.56 104 GLU A CA 1
ATOM 817 C C . GLU A 1 104 ? -19.797 13.172 -2.896 1 97.56 104 GLU A C 1
ATOM 819 O O . GLU A 1 104 ? -20.703 13.422 -3.686 1 97.56 104 GLU A O 1
ATOM 824 N N . ARG A 1 105 ? -18.609 12.797 -3.275 1 97.25 105 ARG A N 1
ATOM 825 C CA . ARG A 1 105 ? -18.328 12.453 -4.664 1 97.25 105 ARG A CA 1
ATOM 826 C C . ARG A 1 105 ? -17.25 11.375 -4.758 1 97.25 105 ARG A C 1
ATOM 828 O O . ARG A 1 105 ? -16.438 11.234 -3.848 1 97.25 105 ARG A O 1
ATOM 835 N N . ILE A 1 106 ? -17.266 10.688 -5.883 1 97.62 106 ILE A N 1
ATOM 836 C CA . ILE A 1 106 ? -16.234 9.68 -6.137 1 97.62 106 ILE A CA 1
ATOM 837 C C . ILE A 1 106 ? -15 10.344 -6.73 1 97.62 106 ILE A C 1
ATOM 839 O O . ILE A 1 106 ? -15.094 11.086 -7.715 1 97.62 106 ILE A O 1
ATOM 843 N N . LEU A 1 107 ? -13.859 10.133 -6.125 1 97.81 107 LEU A N 1
ATOM 844 C CA . LEU A 1 107 ? -12.594 10.641 -6.648 1 97.81 107 LEU A CA 1
ATOM 845 C C . LEU A 1 107 ? -11.961 9.641 -7.609 1 97.81 107 LEU A C 1
ATOM 847 O O . LEU A 1 107 ? -11.484 10.016 -8.68 1 97.81 107 LEU A O 1
ATOM 851 N N . LEU A 1 108 ? -11.797 8.43 -7.242 1 98 108 LEU A N 1
ATOM 852 C CA . LEU A 1 108 ? -11.203 7.34 -8.01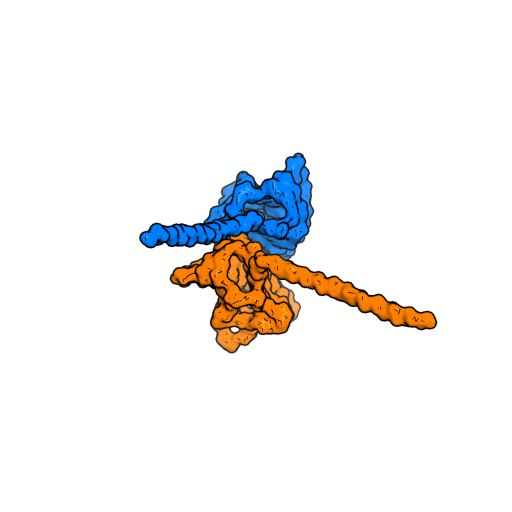6 1 98 108 LEU A CA 1
ATOM 853 C C . LEU A 1 108 ? -12.039 6.07 -7.883 1 98 108 LEU A C 1
ATOM 855 O O . LEU A 1 108 ? -12.641 5.816 -6.836 1 98 108 LEU A O 1
ATOM 859 N N . ARG A 1 109 ? -12.07 5.262 -8.93 1 96.31 109 ARG A N 1
ATOM 860 C CA . ARG A 1 109 ? -12.719 3.953 -8.922 1 96.31 109 ARG A CA 1
ATOM 861 C C . ARG A 1 109 ? -11.914 2.936 -9.719 1 96.31 109 ARG A C 1
ATOM 863 O O . ARG A 1 109 ? -11.281 3.283 -10.719 1 96.31 109 ARG A O 1
ATOM 870 N N . ALA A 1 110 ? -11.844 1.711 -9.281 1 94.81 110 ALA A N 1
ATOM 871 C CA . ALA A 1 110 ? -11.227 0.615 -10.023 1 94.81 110 ALA A CA 1
ATOM 872 C C . ALA A 1 110 ? -11.992 -0.687 -9.82 1 94.81 110 ALA A C 1
ATOM 874 O O . ALA A 1 110 ? -12.719 -0.839 -8.836 1 94.81 110 ALA A O 1
ATOM 875 N N . ALA A 1 111 ? -11.852 -1.576 -10.805 1 90.94 111 ALA A N 1
ATOM 876 C CA . ALA A 1 111 ? -12.57 -2.85 -10.773 1 90.94 111 ALA A CA 1
ATOM 877 C C . ALA A 1 111 ? -11.641 -4.012 -11.109 1 90.94 111 ALA A C 1
ATOM 879 O O . ALA A 1 111 ? -10.68 -3.846 -11.867 1 90.94 111 ALA A O 1
ATOM 880 N N . ASN A 1 112 ? -11.773 -5.102 -10.391 1 85 112 ASN A N 1
ATOM 881 C CA . ASN A 1 112 ? -11.164 -6.375 -10.766 1 85 112 ASN A CA 1
ATOM 882 C C . ASN A 1 112 ? -12.227 -7.406 -11.156 1 85 112 ASN A C 1
ATOM 884 O O . ASN A 1 112 ? -13.227 -7.562 -10.461 1 85 112 ASN A O 1
ATOM 888 N N . THR A 1 113 ? -11.906 -8.047 -12.289 1 74.38 113 THR A N 1
ATOM 889 C CA . THR A 1 113 ? -12.797 -9.133 -12.664 1 74.38 113 THR A CA 1
ATOM 890 C C . THR A 1 113 ? -12.508 -10.383 -11.836 1 74.38 113 THR A C 1
ATOM 892 O O . THR A 1 113 ? -11.391 -10.562 -11.344 1 74.38 113 THR A O 1
ATOM 895 N N . HIS A 1 114 ? -13.594 -11.117 -11.523 1 64.06 114 HIS A N 1
ATOM 896 C CA . HIS A 1 114 ? -13.438 -12.352 -10.758 1 64.06 114 HIS A CA 1
ATOM 897 C C . HIS A 1 114 ? -12.602 -13.375 -11.516 1 64.06 114 HIS A C 1
ATOM 899 O O . HIS A 1 114 ? -12.672 -13.445 -12.75 1 64.06 114 HIS A O 1
ATOM 905 N N . SER A 1 115 ? -11.531 -13.711 -10.844 1 58.78 115 SER A N 1
ATOM 906 C CA . SER A 1 115 ? -10.805 -14.812 -11.461 1 58.78 115 SER A CA 1
ATOM 907 C C . SER A 1 115 ? -11.32 -16.156 -10.977 1 58.78 115 SER A C 1
ATOM 909 O O . SER A 1 115 ? -11.844 -16.266 -9.867 1 58.78 115 SER A O 1
ATOM 911 N N . SER A 1 116 ? -11.734 -17.062 -11.844 1 51.03 116 SER A N 1
ATOM 912 C CA . SER A 1 116 ? -12.328 -18.375 -11.633 1 51.03 116 SER A CA 1
ATOM 913 C C . SER A 1 116 ? -11.43 -19.25 -10.758 1 51.03 116 SER A C 1
ATOM 915 O O . SER A 1 116 ? -11.742 -20.422 -10.516 1 51.03 116 SER A O 1
ATOM 917 N N . SER A 1 117 ? -10.211 -18.812 -10.344 1 53 117 SER A N 1
ATOM 918 C CA . SER A 1 117 ? -9.438 -19.969 -9.922 1 53 117 SER A CA 1
ATOM 919 C C . SER A 1 117 ? -9.734 -20.328 -8.469 1 53 117 SER A C 1
ATOM 921 O O . SER A 1 117 ? -9.883 -19.453 -7.621 1 53 117 SER A O 1
ATOM 923 N N . LYS A 1 118 ? -10.414 -21.359 -8.039 1 53.75 118 LYS A N 1
ATOM 924 C CA . LYS A 1 118 ? -10.492 -21.969 -6.711 1 53.75 118 LYS A CA 1
ATOM 925 C C . LYS A 1 118 ? -9.102 -22.312 -6.18 1 53.75 118 LYS A C 1
ATOM 927 O O . LYS A 1 118 ? -8.211 -22.656 -6.949 1 53.75 118 LYS A O 1
ATOM 932 N N . PRO A 1 119 ? -8.836 -22.531 -4.781 1 52.34 119 PRO A N 1
ATOM 933 C CA . PRO A 1 119 ? -9.484 -21.891 -3.631 1 52.34 119 PRO A CA 1
ATOM 934 C C . PRO A 1 119 ? -9.539 -20.375 -3.75 1 52.34 119 PRO A C 1
ATOM 936 O O . PRO A 1 119 ? -9.109 -19.812 -4.762 1 52.34 119 PRO A O 1
ATOM 939 N N . CYS A 1 120 ? -9.578 -19.562 -2.504 1 59.06 120 CYS A N 1
ATOM 940 C CA . CYS A 1 120 ? -9.859 -18.125 -2.459 1 59.06 120 CYS A CA 1
ATOM 941 C C . CYS A 1 120 ? -8.914 -17.359 -3.371 1 59.06 120 CYS A C 1
ATOM 943 O O . CYS A 1 120 ? -7.711 -17.297 -3.115 1 59.06 120 CYS A O 1
ATOM 945 N N . GLY A 1 121 ? -9.398 -17.094 -4.504 1 75.31 121 GLY A N 1
ATOM 946 C CA . GLY A 1 121 ? -8.633 -16.266 -5.418 1 75.31 121 GLY A CA 1
ATOM 947 C C . GLY A 1 121 ? -8.484 -14.836 -4.949 1 75.31 121 GLY A C 1
ATOM 948 O O . GLY A 1 121 ? -9.422 -14.047 -5.047 1 75.31 121 GLY A O 1
ATOM 949 N N . GLN A 1 122 ? -7.281 -14.492 -4.211 1 85.25 122 GLN A N 1
ATOM 950 C CA . GLN A 1 122 ? -7.043 -13.133 -3.734 1 85.25 122 GLN A CA 1
ATOM 951 C C . GLN A 1 122 ? -6.707 -12.195 -4.891 1 85.25 122 GLN A C 1
ATOM 953 O O . GLN A 1 122 ? -5.984 -12.578 -5.816 1 85.25 122 GLN A O 1
ATOM 958 N N . GLN A 1 123 ? -7.367 -11.039 -4.852 1 89.75 123 GLN A N 1
ATOM 959 C CA . GLN A 1 123 ? -7.109 -10 -5.844 1 89.75 123 GLN A CA 1
ATOM 960 C C . GLN A 1 123 ? -7.102 -8.617 -5.203 1 89.75 123 GLN A C 1
ATOM 962 O O . GLN A 1 123 ? -7.973 -8.297 -4.395 1 89.75 123 GLN A O 1
ATOM 967 N N . SER A 1 124 ? -6.098 -7.883 -5.582 1 93.81 124 SER A N 1
ATOM 968 C CA . SER A 1 124 ? -5.949 -6.566 -4.965 1 93.81 124 SER A CA 1
ATOM 969 C C . SER A 1 124 ? -6.223 -5.453 -5.973 1 93.81 124 SER A C 1
ATOM 971 O O . SER A 1 124 ? -5.848 -5.559 -7.141 1 93.81 124 SER A O 1
ATOM 973 N N . ILE A 1 125 ? -6.918 -4.438 -5.48 1 94.69 125 ILE A N 1
ATOM 974 C CA . ILE A 1 125 ? -7.156 -3.201 -6.219 1 94.69 125 ILE A CA 1
ATOM 975 C C . ILE A 1 125 ? -6.387 -2.055 -5.566 1 94.69 125 ILE A C 1
ATOM 977 O O . ILE A 1 125 ? -6.453 -1.868 -4.348 1 94.69 125 ILE A O 1
ATOM 981 N N . HIS A 1 126 ? -5.637 -1.356 -6.402 1 96.38 126 HIS A N 1
ATOM 982 C CA . HIS A 1 126 ? -4.922 -0.185 -5.914 1 96.38 126 HIS A CA 1
ATOM 983 C C . HIS A 1 126 ? -5.457 1.095 -6.547 1 96.38 126 HIS A C 1
ATOM 985 O O . HIS A 1 126 ? -5.641 1.16 -7.766 1 96.38 126 HIS A O 1
ATOM 991 N N . LEU A 1 127 ? -5.738 2.076 -5.664 1 97 127 LEU A N 1
ATOM 992 C CA . LEU A 1 127 ? -6.105 3.424 -6.086 1 97 127 LEU A CA 1
ATOM 993 C C . LEU A 1 127 ? -5.168 4.461 -5.477 1 97 127 LEU A C 1
ATOM 995 O O . LEU A 1 127 ? -4.789 4.348 -4.309 1 97 127 LEU A O 1
ATOM 999 N N . GLY A 1 128 ? -4.773 5.418 -6.289 1 97.19 128 GLY A N 1
ATOM 1000 C CA . GLY A 1 128 ? -3.979 6.531 -5.789 1 97.19 128 GLY A CA 1
ATOM 1001 C C . GLY A 1 128 ? -3.98 7.73 -6.715 1 97.19 128 GLY A C 1
ATOM 1002 O O . GLY A 1 128 ? -3.947 7.578 -7.938 1 97.19 128 GLY A O 1
ATOM 1003 N N . GLY A 1 129 ? -4.059 8.969 -6.133 1 96.06 129 GLY A N 1
ATOM 1004 C CA . GLY A 1 129 ? -4.051 10.195 -6.902 1 96.06 129 GLY A CA 1
ATOM 1005 C C . GLY A 1 129 ? -3.881 11.438 -6.043 1 96.06 129 GLY A C 1
ATOM 1006 O O . GLY A 1 129 ? -3.994 11.367 -4.82 1 96.06 129 GLY A O 1
ATOM 1007 N N . VAL A 1 130 ? -3.523 12.555 -6.738 1 97.25 130 VAL A N 1
ATOM 1008 C CA . VAL A 1 130 ? -3.338 13.828 -6.051 1 97.25 130 VAL A CA 1
ATOM 1009 C C . VAL A 1 130 ? -4.598 14.68 -6.195 1 97.25 130 VAL A C 1
ATOM 1011 O O . VAL A 1 130 ? -5.125 14.836 -7.301 1 97.25 130 VAL A O 1
ATOM 1014 N N . PHE A 1 131 ? -5.051 15.219 -5.074 1 97.75 131 PHE A N 1
ATOM 1015 C CA . PHE A 1 131 ? -6.246 16.047 -5.059 1 97.75 131 PHE A CA 1
ATOM 1016 C C . PHE A 1 131 ? -6.07 17.234 -4.102 1 97.75 131 PHE A C 1
ATOM 1018 O O . PHE A 1 131 ? -5.363 17.125 -3.098 1 97.75 131 PHE A O 1
ATOM 1025 N N . GLU A 1 132 ? -6.699 18.25 -4.391 1 97.31 132 GLU A N 1
ATOM 1026 C CA . GLU A 1 132 ? -6.766 19.359 -3.436 1 97.31 132 GLU A CA 1
ATOM 1027 C C . GLU A 1 132 ? -7.918 19.172 -2.453 1 97.31 132 GLU A C 1
ATOM 1029 O O . GLU A 1 132 ? -9.07 19 -2.861 1 97.31 132 GLU A O 1
ATOM 1034 N N . LEU A 1 133 ? -7.543 19.172 -1.247 1 97.88 133 LEU A N 1
ATOM 1035 C CA . LEU A 1 133 ? -8.57 19.062 -0.213 1 97.88 133 LEU A CA 1
ATOM 1036 C C . LEU A 1 133 ? -8.711 20.375 0.552 1 97.88 133 LEU A C 1
ATOM 1038 O O . LEU A 1 133 ? -7.723 21.047 0.839 1 97.88 133 LEU A O 1
ATOM 1042 N N . GLN A 1 134 ? -9.938 20.672 0.854 1 97.88 134 GLN A N 1
ATOM 1043 C CA . GLN A 1 134 ? -10.227 21.797 1.741 1 97.88 134 GLN A CA 1
ATOM 1044 C C . GLN A 1 134 ? -10.133 21.391 3.207 1 97.88 134 GLN A C 1
ATOM 1046 O O . GLN A 1 134 ? -10.289 20.203 3.535 1 97.88 134 GLN A O 1
ATOM 1051 N N . SER A 1 135 ? -9.812 22.406 4.023 1 97.12 135 SER A N 1
ATOM 1052 C CA . SER A 1 135 ? -9.875 22.141 5.457 1 97.12 135 SER A CA 1
ATOM 1053 C C . SER A 1 135 ? -11.242 21.625 5.871 1 97.12 135 SER A C 1
ATOM 1055 O O . SER A 1 135 ? -12.273 22.172 5.465 1 97.12 135 SER A O 1
ATOM 1057 N N . GLY A 1 136 ? -11.203 20.516 6.621 1 97.12 136 GLY A N 1
ATOM 1058 C CA . GLY A 1 136 ? -12.453 19.938 7.09 1 97.12 136 GLY A CA 1
ATOM 1059 C C . GLY A 1 136 ? -12.992 18.859 6.176 1 97.12 136 GLY A C 1
ATOM 1060 O O . GLY A 1 136 ? -13.977 18.203 6.504 1 97.12 136 GLY A O 1
ATOM 1061 N N . ALA A 1 137 ? -12.375 18.703 4.996 1 98.38 137 ALA A N 1
ATOM 1062 C CA . ALA A 1 137 ? -12.773 17.625 4.094 1 98.38 137 ALA A CA 1
ATOM 1063 C C . ALA A 1 137 ? -12.312 16.266 4.625 1 98.38 137 ALA A C 1
ATOM 1065 O O . ALA A 1 137 ? -11.391 16.203 5.434 1 98.38 137 ALA A O 1
ATOM 1066 N N . SER A 1 138 ? -12.984 15.25 4.152 1 98.44 138 SER A N 1
ATOM 1067 C CA . SER A 1 138 ? -12.586 13.898 4.516 1 98.44 138 SER A CA 1
ATOM 1068 C C . SER A 1 138 ? -12.727 12.938 3.338 1 98.44 138 SER A C 1
ATOM 1070 O O . SER A 1 138 ? -13.438 13.234 2.373 1 98.44 138 SER A O 1
ATOM 1072 N N . VAL A 1 139 ? -12 11.875 3.398 1 98.69 139 VAL A N 1
ATOM 1073 C CA . VAL A 1 139 ? -12.031 10.859 2.355 1 98.69 139 VAL A CA 1
ATOM 1074 C C . VAL A 1 139 ? -12.312 9.492 2.979 1 98.69 139 VAL A C 1
ATOM 1076 O O . VAL A 1 139 ? -11.961 9.242 4.133 1 98.69 139 VAL A O 1
ATOM 1079 N N . PHE A 1 140 ? -12.984 8.641 2.203 1 98.38 140 PHE A N 1
ATOM 1080 C CA . PHE A 1 140 ? -13.312 7.301 2.682 1 98.38 140 PHE A CA 1
ATOM 1081 C C . PHE A 1 140 ? -13.344 6.305 1.528 1 98.38 140 PHE A C 1
ATOM 1083 O O . PHE A 1 140 ? -13.32 6.699 0.361 1 98.38 140 PHE A O 1
ATOM 1090 N N . VAL A 1 141 ? -13.328 5.031 1.829 1 98.44 141 VAL A N 1
ATOM 1091 C CA . VAL A 1 141 ? -13.266 3.965 0.835 1 98.44 141 VAL A CA 1
ATOM 1092 C C . VAL A 1 141 ? -14.562 3.154 0.868 1 98.44 141 VAL A C 1
ATOM 1094 O O . VAL A 1 141 ? -14.984 2.695 1.931 1 98.44 141 VAL A O 1
ATOM 1097 N N . ASN A 1 142 ? -15.117 3.037 -0.323 1 97.25 142 ASN A N 1
ATOM 1098 C CA . ASN A 1 142 ? -16.328 2.242 -0.536 1 97.25 142 ASN A CA 1
ATOM 1099 C C . ASN A 1 142 ? -16.047 1.045 -1.441 1 97.25 142 ASN A C 1
ATOM 1101 O O . ASN A 1 142 ? -15.336 1.164 -2.439 1 97.25 142 ASN A O 1
ATOM 1105 N N . VAL A 1 143 ? -16.688 -0.176 -0.986 1 96.12 143 VAL A N 1
ATOM 1106 C CA . VAL A 1 143 ? -16.5 -1.354 -1.827 1 96.12 143 VAL A CA 1
ATOM 1107 C C . VAL A 1 143 ? -17.859 -2.006 -2.113 1 96.12 143 VAL A C 1
ATOM 1109 O O . VAL A 1 143 ? -18.812 -1.835 -1.348 1 96.12 143 VAL A O 1
ATOM 1112 N N . THR A 1 144 ? -17.953 -2.832 -3.188 1 90.69 144 THR A N 1
ATOM 1113 C CA . THR A 1 144 ? -19.188 -3.504 -3.564 1 90.69 144 THR A CA 1
ATOM 1114 C C . THR A 1 144 ? -19.391 -4.766 -2.734 1 90.69 144 THR A C 1
ATOM 1116 O O . THR A 1 144 ? -20.531 -5.191 -2.51 1 90.69 144 THR A O 1
ATOM 1119 N N . ASP A 1 145 ? -18.375 -5.445 -2.252 1 88.38 145 ASP A N 1
ATOM 1120 C CA . ASP A 1 145 ? -18.469 -6.707 -1.525 1 88.38 145 ASP A CA 1
ATOM 1121 C C . ASP A 1 145 ? -17.656 -6.664 -0.237 1 88.38 145 ASP A C 1
ATOM 1123 O O . ASP A 1 145 ? -16.656 -7.363 -0.113 1 88.38 145 ASP A O 1
ATOM 1127 N N . PRO A 1 146 ? -18.234 -6.004 0.741 1 91.94 146 PRO A N 1
ATOM 1128 C CA . PRO A 1 146 ? -17.438 -5.797 1.953 1 91.94 146 PRO A CA 1
ATOM 1129 C C . PRO A 1 146 ? -17.156 -7.098 2.701 1 91.94 146 PRO A C 1
ATOM 1131 O O . PRO A 1 146 ? -16.125 -7.219 3.369 1 91.94 146 PRO A O 1
ATOM 1134 N N . SER A 1 147 ? -18.016 -8.094 2.512 1 90.06 147 SER A N 1
ATOM 1135 C CA . SER A 1 147 ? -17.828 -9.344 3.234 1 90.06 147 SER A CA 1
ATOM 1136 C C . SER A 1 147 ? -16.672 -10.156 2.65 1 90.06 147 SER A C 1
ATOM 1138 O O . SER A 1 147 ? -16.203 -11.109 3.27 1 90.06 147 SER A O 1
ATOM 1140 N N . GLN A 1 148 ? -16.219 -9.727 1.5 1 90.19 148 GLN A N 1
ATOM 1141 C CA . GLN A 1 148 ? -15.18 -10.492 0.832 1 90.19 148 GLN A CA 1
ATOM 1142 C C . GLN A 1 148 ? -13.828 -9.797 0.948 1 90.19 148 GLN A C 1
ATOM 1144 O O . GLN A 1 148 ? -12.852 -10.211 0.322 1 90.19 148 GLN A O 1
ATOM 1149 N N . VAL A 1 149 ? -13.836 -8.719 1.723 1 93.31 149 VAL A N 1
ATOM 1150 C CA . VAL A 1 149 ? -12.594 -7.98 1.898 1 93.31 149 VAL A CA 1
ATOM 1151 C C . VAL A 1 149 ? -11.68 -8.727 2.867 1 93.31 149 VAL A C 1
ATOM 1153 O O . VAL A 1 149 ? -12.133 -9.211 3.906 1 93.31 149 VAL A O 1
ATOM 1156 N N . SER A 1 150 ? -10.398 -8.836 2.441 1 93.44 150 SER A N 1
ATOM 1157 C CA . SER A 1 150 ? -9.383 -9.43 3.309 1 93.44 150 SER A CA 1
ATOM 1158 C C . SER A 1 150 ? -8.828 -8.414 4.293 1 93.44 150 SER A C 1
ATOM 1160 O O . SER A 1 150 ? -8.336 -7.359 3.893 1 93.44 150 SER A O 1
ATOM 1162 N N . HIS A 1 151 ? -8.867 -8.789 5.582 1 93 151 HIS A N 1
ATOM 1163 C CA . HIS A 1 151 ? -8.383 -7.887 6.617 1 93 151 HIS A CA 1
ATOM 1164 C C . HIS A 1 151 ? -7.051 -8.375 7.191 1 93 151 HIS A C 1
ATOM 1166 O O . HIS A 1 151 ? -6.633 -7.93 8.258 1 93 151 HIS A O 1
ATOM 1172 N N . GLY A 1 152 ? -6.441 -9.211 6.453 1 89.19 152 GLY A N 1
ATOM 1173 C CA . GLY A 1 152 ? -5.117 -9.656 6.867 1 89.19 152 GLY A CA 1
ATOM 1174 C C . GLY A 1 152 ? -4.082 -8.547 6.832 1 89.19 152 GLY A C 1
ATOM 1175 O O . GLY A 1 152 ? -4.25 -7.555 6.121 1 89.19 152 GLY A O 1
ATOM 1176 N N . THR A 1 153 ? -3.016 -8.773 7.465 1 87.5 153 THR A N 1
ATOM 1177 C CA . THR A 1 153 ? -1.974 -7.762 7.586 1 87.5 153 THR A CA 1
ATOM 1178 C C . THR A 1 153 ? -1.479 -7.324 6.211 1 87.5 153 THR A C 1
ATOM 1180 O O . THR A 1 153 ? -1.046 -8.156 5.41 1 87.5 153 THR A O 1
ATOM 1183 N N . GLY A 1 154 ? -1.589 -5.996 6.031 1 90.75 154 GLY A N 1
ATOM 1184 C CA . GLY A 1 154 ? -0.991 -5.383 4.855 1 90.75 154 GLY A CA 1
ATOM 1185 C C . GLY A 1 154 ? -1.879 -5.457 3.629 1 90.75 154 GLY A C 1
ATOM 1186 O O . GLY A 1 154 ? -1.635 -4.766 2.637 1 90.75 154 GLY A O 1
ATOM 1187 N N . PHE A 1 155 ? -2.916 -6.262 3.621 1 94.44 155 PHE A N 1
ATOM 1188 C CA . PHE A 1 155 ? -3.689 -6.527 2.414 1 94.44 155 PHE A CA 1
ATOM 1189 C C . PHE A 1 155 ? -4.609 -5.355 2.092 1 94.44 155 PHE A C 1
ATOM 1191 O O . PHE A 1 155 ? -4.816 -5.027 0.921 1 94.44 155 PHE A O 1
ATOM 1198 N N . THR A 1 156 ? -5.266 -4.848 3.084 1 96.19 156 THR A N 1
ATOM 1199 C CA . THR A 1 156 ? -6.195 -3.744 2.871 1 96.19 156 THR A CA 1
ATOM 1200 C C . THR A 1 156 ? -5.816 -2.543 3.732 1 96.19 156 THR A C 1
ATOM 1202 O O . THR A 1 156 ? -5.777 -2.641 4.961 1 96.19 156 THR A O 1
ATOM 1205 N N . SER A 1 157 ? -5.457 -1.449 3.045 1 96.5 157 SER A N 1
ATOM 1206 C CA . SER A 1 157 ? -4.957 -0.262 3.73 1 96.5 157 SER A CA 1
ATOM 1207 C C . SER A 1 157 ? -5.43 1.014 3.041 1 96.5 157 SER A C 1
ATOM 1209 O O . SER A 1 157 ? -5.949 0.966 1.924 1 96.5 157 SER A O 1
ATOM 1211 N N . PHE A 1 158 ? -5.336 2.111 3.729 1 96.31 158 PHE A N 1
ATOM 1212 C CA . PHE A 1 158 ? -5.844 3.42 3.336 1 96.31 158 PHE A CA 1
ATOM 1213 C C . PHE A 1 158 ? -4.992 4.531 3.936 1 96.31 158 PHE A C 1
ATOM 1215 O O . PHE A 1 158 ? -4.578 4.449 5.094 1 96.31 158 PHE A O 1
ATOM 1222 N N . GLY A 1 159 ? -4.645 5.477 3.088 1 96.44 159 GLY A N 1
ATOM 1223 C CA . GLY A 1 159 ? -3.799 6.535 3.617 1 96.44 159 GLY A CA 1
ATOM 1224 C C . GLY A 1 159 ? -3.771 7.773 2.738 1 96.44 159 GLY A C 1
ATOM 1225 O O . GLY A 1 159 ? -4.379 7.793 1.667 1 96.44 159 GLY A O 1
ATOM 1226 N N . LEU A 1 160 ? -3.152 8.836 3.326 1 96.38 160 LEU A N 1
ATOM 1227 C CA . LEU A 1 160 ? -2.906 10.07 2.58 1 96.38 160 LEU A CA 1
ATOM 1228 C C . LEU A 1 160 ? -1.669 10.789 3.109 1 96.38 160 LEU A C 1
ATOM 1230 O O . LEU A 1 160 ? -1.208 10.5 4.219 1 96.38 160 LEU A O 1
ATOM 1234 N N . LEU A 1 161 ? -1.074 11.625 2.236 1 94.38 161 LEU A N 1
ATOM 1235 C CA . LEU A 1 161 ? 0.028 12.5 2.633 1 94.38 161 LEU A CA 1
ATOM 1236 C C . LEU A 1 161 ? -0.096 13.867 1.97 1 94.38 161 LEU A C 1
ATOM 1238 O O . LEU A 1 161 ? -0.484 13.961 0.803 1 94.38 161 LEU A O 1
ATOM 1242 N N . LYS A 1 162 ? 0.222 14.828 2.787 1 93.56 162 LYS A N 1
ATOM 1243 C CA . LYS A 1 162 ? 0.199 16.172 2.242 1 93.56 162 LYS A CA 1
ATOM 1244 C C . LYS A 1 162 ? 1.489 16.484 1.487 1 93.56 162 LYS A C 1
ATOM 1246 O O . LYS A 1 162 ? 2.582 16.172 1.96 1 93.56 162 LYS A O 1
ATOM 1251 N N . LEU A 1 163 ? 1.33 17.156 0.377 1 92.12 163 LEU A N 1
ATOM 1252 C CA . LEU A 1 163 ? 2.471 17.516 -0.46 1 92.12 163 LEU A CA 1
ATOM 1253 C C . LEU A 1 163 ? 2.918 18.938 -0.189 1 92.12 163 LEU A C 1
ATOM 1255 O O . LEU A 1 163 ? 2.09 19.812 0.091 1 92.12 163 LEU A O 1
ATOM 1259 N N . MET B 1 1 ? 31.516 57.156 -33.875 1 30.64 1 MET B N 1
ATOM 1260 C CA . MET B 1 1 ? 30.422 56.688 -33.031 1 30.64 1 MET B CA 1
ATOM 1261 C C . MET B 1 1 ? 30.844 55.406 -32.281 1 30.64 1 MET B C 1
ATOM 1263 O O . MET B 1 1 ? 31.188 54.406 -32.906 1 30.64 1 MET B O 1
ATOM 1267 N N . GLN B 1 2 ? 31.422 55.5 -31 1 37.94 2 GLN B N 1
ATOM 1268 C CA . GLN B 1 2 ? 32.031 54.562 -30.078 1 37.94 2 GLN B CA 1
ATOM 1269 C C . GLN B 1 2 ? 30.984 53.531 -29.609 1 37.94 2 GLN B C 1
ATOM 1271 O O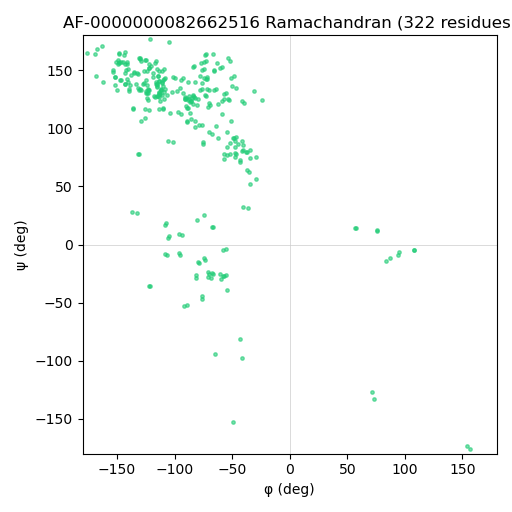 . GLN B 1 2 ? 29.891 53.906 -29.172 1 37.94 2 GLN B O 1
ATOM 1276 N N . ASN B 1 3 ? 30.969 52.312 -30.125 1 42.12 3 ASN B N 1
ATOM 1277 C CA . ASN B 1 3 ? 30.172 51.125 -29.828 1 42.12 3 ASN B CA 1
ATOM 1278 C C . ASN B 1 3 ? 30.312 50.719 -28.359 1 42.12 3 ASN B C 1
ATOM 1280 O O . ASN B 1 3 ? 31.375 50.281 -27.938 1 42.12 3 ASN B O 1
ATOM 1284 N N . LYS B 1 4 ? 29.719 51.438 -27.391 1 37.72 4 LYS B N 1
ATOM 1285 C CA . LYS B 1 4 ? 29.625 51.062 -25.984 1 37.72 4 LYS B CA 1
ATOM 1286 C C . LYS B 1 4 ? 29.062 49.656 -25.844 1 37.72 4 LYS B C 1
ATOM 1288 O O . LYS B 1 4 ? 27.922 49.375 -26.234 1 37.72 4 LYS B O 1
ATOM 1293 N N . GLU B 1 5 ? 29.906 48.625 -25.875 1 36.5 5 GLU B N 1
ATOM 1294 C CA . GLU B 1 5 ? 29.578 47.25 -25.516 1 36.5 5 GLU B CA 1
ATOM 1295 C C . GLU B 1 5 ? 28.922 47.156 -24.141 1 36.5 5 GLU B C 1
ATOM 1297 O O . GLU B 1 5 ? 29.531 47.562 -23.141 1 36.5 5 GLU B O 1
ATOM 1302 N N . VAL B 1 6 ? 27.656 47.469 -24 1 40.81 6 VAL B N 1
ATOM 1303 C CA . VAL B 1 6 ? 26.906 47.219 -22.781 1 40.81 6 VAL B CA 1
ATOM 1304 C C . VAL B 1 6 ? 27.156 45.781 -22.281 1 40.81 6 VAL B C 1
ATOM 1306 O O . VAL B 1 6 ? 26.828 44.812 -22.969 1 40.81 6 VAL B O 1
ATOM 1309 N N . LYS B 1 7 ? 28.297 45.5 -21.641 1 34.97 7 LYS B N 1
ATOM 1310 C CA . LYS B 1 7 ? 28.438 44.25 -20.891 1 34.97 7 LYS B CA 1
ATOM 1311 C C . LYS B 1 7 ? 27.219 44 -20.016 1 34.97 7 LYS B C 1
ATOM 1313 O O . LYS B 1 7 ? 26.906 44.781 -19.109 1 34.97 7 LYS B O 1
ATOM 1318 N N . LYS B 1 8 ? 26.266 43.281 -20.531 1 36.38 8 LYS B N 1
ATOM 1319 C CA . LYS B 1 8 ? 25.172 42.688 -19.766 1 36.38 8 LYS B CA 1
ATOM 1320 C C . LYS B 1 8 ? 25.688 41.969 -18.531 1 36.38 8 LYS B C 1
ATOM 1322 O O . LYS B 1 8 ? 26.5 41.031 -18.656 1 36.38 8 LYS B O 1
ATOM 1327 N N . LYS B 1 9 ? 25.812 42.656 -17.406 1 36.25 9 LYS B N 1
ATOM 1328 C CA . LYS B 1 9 ? 25.969 41.969 -16.141 1 36.25 9 LYS B CA 1
ATOM 1329 C C . LYS B 1 9 ? 25.047 40.75 -16.047 1 36.25 9 LYS B C 1
ATOM 1331 O O . LYS B 1 9 ? 23.828 40.906 -16.094 1 36.25 9 LYS B O 1
ATOM 1336 N N . GLU B 1 10 ? 25.453 39.562 -16.484 1 34.22 10 GLU B N 1
ATOM 1337 C CA . GLU B 1 10 ? 24.797 38.312 -16.156 1 34.22 10 GLU B CA 1
ATOM 1338 C C . GLU B 1 10 ? 24.531 38.219 -14.656 1 34.22 10 GLU B C 1
ATOM 1340 O O . GLU B 1 10 ? 25.453 38.25 -13.852 1 34.22 10 GLU B O 1
ATOM 1345 N N . LYS B 1 11 ? 23.547 38.938 -14.148 1 34.94 11 LYS B N 1
ATOM 1346 C CA . LYS B 1 11 ? 23.062 38.594 -12.812 1 34.94 11 LYS B CA 1
ATOM 1347 C C . LYS B 1 11 ? 23.125 37.094 -12.57 1 34.94 11 LYS B C 1
ATOM 1349 O O . LYS B 1 11 ? 22.422 36.344 -13.25 1 34.94 11 LYS B O 1
ATOM 1354 N N . ASN B 1 12 ? 24.281 36.562 -12.211 1 34.81 12 ASN B N 1
ATOM 1355 C CA . ASN B 1 12 ? 24.375 35.219 -11.609 1 34.81 12 ASN B CA 1
ATOM 1356 C C . ASN B 1 12 ? 23.297 35 -10.555 1 34.81 12 ASN B C 1
ATOM 1358 O O . ASN B 1 12 ? 23.281 35.688 -9.523 1 34.81 12 ASN B O 1
ATOM 1362 N N . PHE B 1 13 ? 22.109 34.844 -10.953 1 35.12 13 PHE B N 1
ATOM 1363 C CA . PHE B 1 13 ? 21.172 34.25 -9.992 1 35.12 13 PHE B CA 1
ATOM 1364 C C . PHE B 1 13 ? 21.859 33.219 -9.133 1 35.12 13 PHE B C 1
ATOM 1366 O O . PHE B 1 13 ? 22.156 32.125 -9.609 1 35.12 13 PHE B O 1
ATOM 1373 N N . GLU B 1 14 ? 22.812 33.562 -8.359 1 35.88 14 GLU B N 1
ATOM 1374 C CA . GLU B 1 14 ? 23.188 32.594 -7.336 1 35.88 14 GLU B CA 1
ATOM 1375 C C . GLU B 1 14 ? 21.953 31.953 -6.707 1 35.88 14 GLU B C 1
ATOM 1377 O O . GLU B 1 14 ? 21.109 32.656 -6.133 1 35.88 14 GLU B O 1
ATOM 1382 N N . MET B 1 15 ? 21.328 30.938 -7.348 1 36 15 MET B N 1
ATOM 1383 C CA . MET B 1 15 ? 20.438 30.109 -6.551 1 36 15 MET B CA 1
ATOM 1384 C C . MET B 1 15 ? 20.953 29.953 -5.125 1 36 15 MET B C 1
ATOM 1386 O O . MET B 1 15 ? 22.047 29.438 -4.914 1 36 15 MET B O 1
ATOM 1390 N N . HIS B 1 16 ? 20.859 30.906 -4.312 1 36.84 16 HIS B N 1
ATOM 1391 C CA . HIS B 1 16 ? 21.078 30.641 -2.896 1 36.84 16 HIS B CA 1
ATOM 1392 C C . HIS B 1 16 ? 20.516 29.281 -2.504 1 36.84 16 HIS B C 1
ATOM 1394 O O . HIS B 1 16 ? 19.312 29.031 -2.646 1 36.84 16 HIS B O 1
ATOM 1400 N N . LYS B 1 17 ? 21.25 28.203 -2.805 1 41.28 17 LYS B N 1
ATOM 1401 C CA . LYS B 1 17 ? 20.938 26.906 -2.215 1 41.28 17 LYS B CA 1
ATOM 1402 C C . LYS B 1 17 ? 20.422 27.062 -0.785 1 41.28 17 LYS B C 1
ATOM 1404 O O . LYS B 1 17 ? 21.203 27.344 0.129 1 41.28 17 LYS B O 1
ATOM 1409 N N . GLY B 1 18 ? 19.547 27.766 -0.494 1 41.59 18 GLY B N 1
ATOM 1410 C CA . GLY B 1 18 ? 19 27.719 0.853 1 41.59 18 GLY B CA 1
ATOM 1411 C C . GLY B 1 18 ? 19.078 26.344 1.479 1 41.59 18 GLY B C 1
ATOM 1412 O O . GLY B 1 18 ? 19.234 25.344 0.773 1 41.59 18 GLY B O 1
ATOM 1413 N N . ASP B 1 19 ? 19.547 26.031 2.756 1 47.94 19 ASP B N 1
ATOM 1414 C CA . ASP B 1 19 ? 19.734 24.844 3.582 1 47.94 19 ASP B CA 1
ATOM 1415 C C . ASP B 1 19 ? 18.609 23.828 3.355 1 47.94 19 ASP B C 1
ATOM 1417 O O . ASP B 1 19 ? 17.672 23.734 4.16 1 47.94 19 ASP B O 1
ATOM 1421 N N . GLN B 1 20 ? 18.031 23.734 2.189 1 56.97 20 GLN B N 1
ATOM 1422 C CA . GLN B 1 20 ? 16.938 22.781 1.975 1 56.97 20 GLN B CA 1
ATOM 1423 C C . GLN B 1 20 ? 17.391 21.359 2.266 1 56.97 20 GLN B C 1
ATOM 1425 O O . GLN B 1 20 ? 18.516 20.969 1.933 1 56.97 20 GLN B O 1
ATOM 1430 N N . GLU B 1 21 ? 16.875 20.75 3.305 1 65.44 21 GLU B N 1
ATOM 1431 C CA . GLU B 1 21 ? 17.156 19.359 3.615 1 65.44 21 GLU B CA 1
ATOM 1432 C C . GLU B 1 21 ? 17.188 18.5 2.35 1 65.44 21 GLU B C 1
ATOM 1434 O O . GLU B 1 21 ? 16.359 18.688 1.452 1 65.44 21 GLU B O 1
ATOM 1439 N N . PRO B 1 22 ? 18.312 17.906 2.191 1 71.19 22 PRO B N 1
ATOM 1440 C CA . PRO B 1 22 ? 18.453 17.078 0.997 1 71.19 22 PRO B CA 1
ATOM 1441 C C . PRO B 1 22 ? 17.25 16.156 0.787 1 71.19 22 PRO B C 1
ATOM 1443 O O . PRO B 1 22 ? 16.672 15.656 1.758 1 71.19 22 PRO B O 1
ATOM 1446 N N . GLN B 1 23 ? 16.812 16.141 -0.451 1 83.5 23 GLN B N 1
ATOM 1447 C CA . GLN B 1 23 ? 15.766 15.188 -0.793 1 83.5 23 GLN B CA 1
ATOM 1448 C C . GLN B 1 23 ? 16.297 13.75 -0.76 1 83.5 23 GLN B C 1
ATOM 1450 O O . GLN B 1 23 ? 17.312 13.445 -1.377 1 83.5 23 GLN B O 1
ATOM 1455 N N . ILE B 1 24 ? 15.766 12.93 0.031 1 90.19 24 ILE B N 1
ATOM 1456 C CA . ILE B 1 24 ? 16.125 11.523 0.152 1 90.19 24 ILE B CA 1
ATOM 1457 C C . ILE B 1 24 ? 15.164 10.664 -0.672 1 90.19 24 ILE B C 1
ATOM 1459 O O . ILE B 1 24 ? 13.961 10.656 -0.414 1 90.19 24 ILE B O 1
ATOM 1463 N N . ALA B 1 25 ? 15.703 10.031 -1.717 1 92.25 25 ALA B N 1
ATOM 1464 C CA . ALA B 1 25 ? 14.859 9.195 -2.572 1 92.25 25 ALA B CA 1
ATOM 1465 C C . ALA B 1 25 ? 15.688 8.102 -3.256 1 92.25 25 ALA B C 1
ATOM 1467 O O . ALA B 1 25 ? 16.891 8.266 -3.457 1 92.25 25 ALA B O 1
ATOM 1468 N N . ALA B 1 26 ? 15.055 7.016 -3.504 1 94.06 26 ALA B N 1
ATOM 1469 C CA . ALA B 1 26 ? 15.656 5.918 -4.254 1 94.06 26 ALA B CA 1
ATOM 1470 C C . ALA B 1 26 ? 14.633 5.238 -5.156 1 94.06 26 ALA B C 1
ATOM 1472 O O . ALA B 1 26 ? 13.461 5.121 -4.793 1 94.06 26 ALA B O 1
ATOM 1473 N N . HIS B 1 27 ? 15.031 4.926 -6.336 1 94.5 27 HIS B N 1
ATOM 1474 C CA . HIS B 1 27 ? 14.281 4.09 -7.27 1 94.5 27 HIS B CA 1
ATOM 1475 C C . HIS B 1 27 ? 15.195 3.078 -7.957 1 94.5 27 HIS B C 1
ATOM 1477 O O . HIS B 1 27 ? 16.141 3.461 -8.656 1 94.5 27 HIS B O 1
ATOM 1483 N N . VAL B 1 28 ? 14.938 1.806 -7.703 1 94.12 28 VAL B N 1
ATOM 1484 C CA . VAL B 1 28 ? 15.781 0.751 -8.25 1 94.12 28 VAL B CA 1
ATOM 1485 C C . VAL B 1 28 ? 14.93 -0.24 -9.039 1 94.12 28 VAL B C 1
ATOM 1487 O O . VAL B 1 28 ? 13.711 -0.271 -8.891 1 94.12 28 VAL B O 1
ATOM 1490 N N . ILE B 1 29 ? 15.578 -0.994 -9.938 1 93.5 29 ILE B N 1
ATOM 1491 C CA . ILE B 1 29 ? 14.875 -1.964 -10.766 1 93.5 29 ILE B CA 1
ATOM 1492 C C . ILE B 1 29 ? 15.375 -3.371 -10.453 1 93.5 29 ILE B C 1
ATOM 1494 O O . ILE B 1 29 ? 16.5 -3.549 -10 1 93.5 29 ILE B O 1
ATOM 1498 N N . SER B 1 30 ? 14.531 -4.301 -10.742 1 94 30 SER B N 1
ATOM 1499 C CA . SER B 1 30 ? 14.859 -5.672 -10.367 1 94 30 SER B CA 1
ATOM 1500 C C . SER B 1 30 ? 15.969 -6.238 -11.242 1 94 30 SER B C 1
ATOM 1502 O O . SER B 1 30 ? 16.062 -5.895 -12.422 1 94 30 SER B O 1
ATOM 1504 N N . GLU B 1 31 ? 16.75 -7.012 -10.609 1 91.25 31 GLU B N 1
ATOM 1505 C CA . GLU B 1 31 ? 17.797 -7.77 -11.297 1 91.25 31 GLU B CA 1
ATOM 1506 C C . GLU B 1 31 ? 17.547 -9.266 -11.203 1 91.25 31 GLU B C 1
ATOM 1508 O O . GLU B 1 31 ? 17.312 -9.797 -10.109 1 91.25 31 GLU B O 1
ATOM 1513 N N . ALA B 1 32 ? 17.578 -9.852 -12.391 1 90 32 ALA B N 1
ATOM 1514 C CA . ALA B 1 32 ? 17.422 -11.305 -12.375 1 90 32 ALA B CA 1
ATOM 1515 C C . ALA B 1 32 ? 18.594 -11.969 -11.656 1 90 32 ALA B C 1
ATOM 1517 O O . ALA B 1 32 ? 19.734 -11.5 -11.734 1 90 32 ALA B O 1
ATOM 1518 N N . SER B 1 33 ? 18.219 -12.891 -10.805 1 83.88 33 SER B N 1
ATOM 1519 C CA . SER B 1 33 ? 19.25 -13.656 -10.102 1 83.88 33 SER B CA 1
ATOM 1520 C C . SER B 1 33 ? 19.156 -15.141 -10.43 1 83.88 33 SER B C 1
ATOM 1522 O O . SER B 1 33 ? 18.078 -15.656 -10.719 1 83.88 33 SER B O 1
ATOM 1524 N N . SER B 1 34 ? 20.359 -15.812 -10.438 1 81.75 34 SER B N 1
ATOM 1525 C CA . SER B 1 34 ? 20.391 -17.266 -10.648 1 81.75 34 SER B CA 1
ATOM 1526 C C . SER B 1 34 ? 19.844 -18 -9.438 1 81.75 34 SER B C 1
ATOM 1528 O O . SER B 1 34 ? 19.375 -19.141 -9.562 1 81.75 34 SER B O 1
ATOM 1530 N N . LYS B 1 35 ? 20 -17.344 -8.328 1 81.06 35 LYS B N 1
ATOM 1531 C CA . LYS B 1 35 ? 19.438 -17.938 -7.121 1 81.06 35 LYS B CA 1
ATOM 1532 C C . LYS B 1 35 ? 17.984 -17.5 -6.918 1 81.06 35 LYS B C 1
ATOM 1534 O O . LYS B 1 35 ? 17.688 -16.312 -6.945 1 81.06 35 LYS B O 1
ATOM 1539 N N . THR B 1 36 ? 17.109 -18.484 -6.945 1 78.75 36 THR B N 1
ATOM 1540 C CA . THR B 1 36 ? 15.711 -18.172 -6.719 1 78.75 36 THR B CA 1
ATOM 1541 C C . THR B 1 36 ? 15.43 -17.984 -5.23 1 78.75 36 THR B C 1
ATOM 1543 O O . THR B 1 36 ? 15.508 -18.938 -4.457 1 78.75 36 THR B O 1
ATOM 1546 N N . THR B 1 37 ? 15.297 -16.75 -4.809 1 87.88 37 THR B N 1
ATOM 1547 C CA . THR B 1 37 ? 14.898 -16.438 -3.443 1 87.88 37 THR B CA 1
ATOM 1548 C C . THR B 1 37 ? 13.625 -15.586 -3.438 1 87.88 37 THR B C 1
ATOM 1550 O O . THR B 1 37 ? 13.305 -14.93 -4.43 1 87.88 37 THR B O 1
ATOM 1553 N N . SER B 1 38 ? 12.914 -15.672 -2.328 1 93.19 38 SER B N 1
ATOM 1554 C CA . SER B 1 38 ? 11.656 -14.93 -2.213 1 93.19 38 SER B CA 1
ATOM 1555 C C . SER B 1 38 ? 11.906 -13.438 -2.084 1 93.19 38 SER B C 1
ATOM 1557 O O . SER B 1 38 ? 11.039 -12.625 -2.418 1 93.19 38 SER B O 1
ATOM 1559 N N . VAL B 1 39 ? 13.109 -13.125 -1.611 1 95.81 39 VAL B N 1
ATOM 1560 C CA . VAL B 1 39 ? 13.477 -11.711 -1.542 1 95.81 39 VAL B CA 1
ATOM 1561 C C . VAL B 1 39 ? 14.094 -11.273 -2.867 1 95.81 39 VAL B C 1
ATOM 1563 O O . VAL B 1 39 ? 15.086 -11.852 -3.314 1 95.81 39 VAL B O 1
ATOM 1566 N N . LEU B 1 40 ? 13.516 -10.234 -3.432 1 97 40 LEU B N 1
ATOM 1567 C CA . LEU B 1 40 ? 13.953 -9.805 -4.758 1 97 40 LEU B CA 1
ATOM 1568 C C . LEU B 1 40 ? 15.281 -9.055 -4.676 1 97 40 LEU B C 1
ATOM 1570 O O . LEU B 1 40 ? 15.562 -8.383 -3.682 1 97 40 LEU B O 1
ATOM 1574 N N . GLN B 1 41 ? 16.031 -9.203 -5.789 1 95.56 41 GLN B N 1
ATOM 1575 C CA . GLN B 1 41 ? 17.281 -8.484 -5.965 1 95.56 41 GLN B CA 1
ATOM 1576 C C . GLN B 1 41 ? 17.094 -7.258 -6.859 1 95.56 41 GLN B C 1
ATOM 1578 O O . GLN B 1 41 ? 16.328 -7.301 -7.82 1 95.56 41 GLN B O 1
ATOM 1583 N N . TRP B 1 42 ? 17.859 -6.164 -6.473 1 94.19 42 TRP B N 1
ATOM 1584 C CA . TRP B 1 42 ? 17.688 -4.887 -7.156 1 94.19 42 TRP B CA 1
ATOM 1585 C C . TRP B 1 42 ? 19.047 -4.32 -7.582 1 94.19 42 TRP B C 1
ATOM 1587 O O . TRP B 1 42 ? 20.078 -4.691 -7.031 1 94.19 42 TRP B O 1
ATOM 1597 N N . ALA B 1 43 ? 18.953 -3.412 -8.539 1 90.12 43 ALA B N 1
ATOM 1598 C CA . ALA B 1 43 ? 20.125 -2.662 -8.977 1 90.12 43 ALA B CA 1
ATOM 1599 C C . ALA B 1 43 ? 19.75 -1.247 -9.406 1 90.12 43 ALA B C 1
ATOM 1601 O O . ALA B 1 43 ? 18.656 -1.028 -9.945 1 90.12 43 ALA B O 1
ATOM 1602 N N . PRO B 1 44 ? 20.656 -0.282 -9.047 1 84.88 44 PR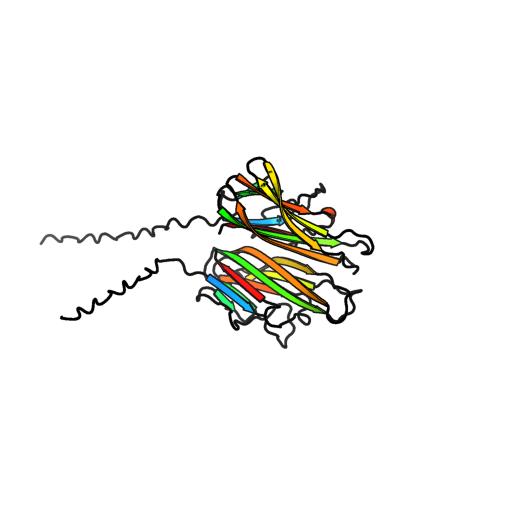O B N 1
ATOM 1603 C CA . PRO B 1 44 ? 20.438 1.08 -9.547 1 84.88 44 PRO B CA 1
ATOM 1604 C C . PRO B 1 44 ? 20.797 1.235 -11.023 1 84.88 44 PRO B C 1
ATOM 1606 O O . PRO B 1 44 ? 21.969 1.371 -11.367 1 84.88 44 PRO B O 1
ATOM 1609 N N . LYS B 1 45 ? 19.906 0.96 -11.859 1 76.19 45 LYS B N 1
ATOM 1610 C CA . LYS B 1 45 ? 20.234 1.062 -13.281 1 76.19 45 LYS B CA 1
ATOM 1611 C C . LYS B 1 45 ? 19.453 2.186 -13.945 1 76.19 45 LYS B C 1
ATOM 1613 O O . LYS B 1 45 ? 18.297 2.422 -13.617 1 76.19 45 LYS B O 1
ATOM 1618 N N . GLY B 1 46 ? 20.188 2.895 -14.852 1 63.38 46 GLY B N 1
ATOM 1619 C CA . GLY B 1 46 ? 19.547 3.863 -15.734 1 63.38 46 GLY B CA 1
ATOM 1620 C C . GLY B 1 46 ? 19.125 5.125 -15.008 1 63.38 46 GLY B C 1
ATOM 1621 O O . GLY B 1 46 ? 19.922 5.773 -14.344 1 63.38 46 GLY B O 1
ATOM 1622 N N . TYR B 1 47 ? 17.766 5.547 -15.305 1 58.03 47 TYR B N 1
ATOM 1623 C CA . TYR B 1 47 ? 17.188 6.77 -14.758 1 58.03 47 TYR B CA 1
ATOM 1624 C C . TYR B 1 47 ? 16.844 6.598 -13.281 1 58.03 47 TYR B C 1
ATOM 1626 O O . TYR B 1 47 ? 16.078 7.387 -12.711 1 58.03 47 TYR B O 1
ATOM 1634 N N . TYR B 1 48 ? 17.641 5.602 -12.672 1 62.31 48 TYR B N 1
ATOM 1635 C CA . TYR B 1 48 ? 17.328 5.273 -11.289 1 62.31 48 TYR B CA 1
ATOM 1636 C C . TYR B 1 48 ? 18.094 6.164 -10.328 1 62.31 48 TYR B C 1
ATOM 1638 O O . TYR B 1 48 ? 19.109 6.758 -10.695 1 62.31 48 TYR B O 1
ATOM 1646 N N . THR B 1 49 ? 17.422 6.559 -9.312 1 68.44 49 THR B N 1
ATOM 1647 C CA . THR B 1 49 ? 17.969 7.57 -8.414 1 68.44 49 THR B CA 1
ATOM 1648 C C . THR B 1 49 ? 18.25 6.973 -7.039 1 68.44 49 THR B C 1
ATOM 1650 O O . THR B 1 49 ? 17.516 6.113 -6.562 1 68.44 49 THR B O 1
ATOM 1653 N N . LEU B 1 50 ? 19.516 6.969 -6.68 1 68.94 50 LEU B N 1
ATOM 1654 C CA . LEU B 1 50 ? 19.859 6.965 -5.266 1 68.94 50 LEU B CA 1
ATOM 1655 C C . LEU B 1 50 ? 20.375 8.328 -4.828 1 68.94 50 LEU B C 1
ATOM 1657 O O . LEU B 1 50 ? 21.5 8.711 -5.156 1 68.94 50 LEU B O 1
ATOM 1661 N N . SER B 1 51 ? 19.359 9.195 -4.402 1 68.12 51 SER B N 1
ATOM 1662 C CA . SER B 1 51 ? 19.672 10.617 -4.277 1 68.12 51 SER B CA 1
ATOM 1663 C C . SER B 1 51 ? 21.031 10.82 -3.604 1 68.12 51 SER B C 1
ATOM 1665 O O . SER B 1 51 ? 21.922 11.445 -4.176 1 68.12 51 SER B O 1
ATOM 1667 N N . ASN B 1 52 ? 21.109 10.742 -2.104 1 72.38 52 ASN B N 1
ATOM 1668 C CA . ASN B 1 52 ? 22.312 10.992 -1.318 1 72.38 52 ASN B CA 1
ATOM 1669 C C . ASN B 1 52 ? 22.688 9.773 -0.483 1 72.38 52 ASN B C 1
ATOM 1671 O O . ASN B 1 52 ? 22.125 8.695 -0.65 1 72.38 52 ASN B O 1
ATOM 1675 N N . ASN B 1 53 ? 23.734 9.906 0.158 1 83.5 53 ASN B N 1
ATOM 1676 C CA . ASN B 1 53 ? 24.25 8.812 0.982 1 83.5 53 ASN B CA 1
ATOM 1677 C C . ASN B 1 53 ? 23.344 8.531 2.176 1 83.5 53 ASN B C 1
ATOM 1679 O O . ASN B 1 53 ? 23.703 7.766 3.068 1 83.5 53 ASN B O 1
ATOM 1683 N N . LEU B 1 54 ? 22.188 9.109 2.01 1 91.25 54 LEU B N 1
ATOM 1684 C CA . LEU B 1 54 ? 21.266 8.93 3.133 1 91.25 54 LEU B CA 1
ATOM 1685 C C . LEU B 1 54 ? 20.328 7.766 2.885 1 91.25 54 LEU B C 1
ATOM 1687 O O . LEU B 1 54 ? 19.562 7.383 3.773 1 91.25 54 LEU B O 1
ATOM 1691 N N . VAL B 1 55 ? 20.312 7.172 1.653 1 93.56 55 VAL B N 1
ATOM 1692 C CA . VAL B 1 55 ? 19.672 5.906 1.327 1 93.56 55 VAL B CA 1
ATOM 1693 C C . VAL B 1 55 ? 20.641 5 0.577 1 93.56 55 VAL B C 1
ATOM 1695 O O . VAL B 1 55 ? 21.344 5.453 -0.326 1 93.56 55 VAL B O 1
ATOM 1698 N N . THR B 1 56 ? 20.656 3.764 1.029 1 93.44 56 THR B N 1
ATOM 1699 C CA . THR B 1 56 ? 21.578 2.822 0.391 1 93.44 56 THR B CA 1
ATOM 1700 C C . THR B 1 56 ? 20.859 1.525 0.034 1 93.44 56 THR B C 1
ATOM 1702 O O . THR B 1 56 ? 19.922 1.122 0.721 1 93.44 56 THR B O 1
ATOM 1705 N N . LEU B 1 57 ? 21.281 0.923 -1.048 1 94.88 57 LEU B N 1
ATOM 1706 C CA . LEU B 1 57 ? 20.859 -0.432 -1.389 1 94.88 57 LEU B CA 1
ATOM 1707 C C . LEU B 1 57 ? 21.797 -1.463 -0.774 1 94.88 57 LEU B C 1
ATOM 1709 O O . LEU B 1 57 ? 22.922 -1.665 -1.266 1 94.88 57 LEU B O 1
ATOM 1713 N N . GLU B 1 58 ? 21.328 -2.115 0.25 1 94.75 58 GLU B N 1
ATOM 1714 C CA . GLU B 1 58 ? 22.172 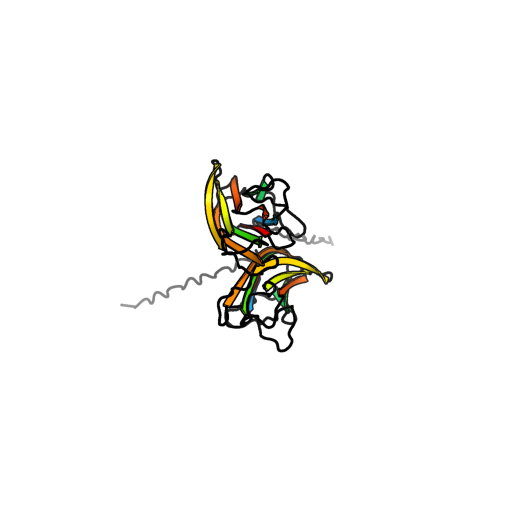-3.062 0.972 1 94.75 58 GLU B CA 1
ATOM 1715 C C . GLU B 1 58 ? 22.031 -4.469 0.396 1 94.75 58 GLU B C 1
ATOM 1717 O O . GLU B 1 58 ? 20.922 -4.988 0.262 1 94.75 58 GLU B O 1
ATOM 1722 N N . ASN B 1 59 ? 23.156 -5.086 0.059 1 93.62 59 ASN B N 1
ATOM 1723 C CA . ASN B 1 59 ? 23.266 -6.453 -0.439 1 93.62 59 ASN B CA 1
ATOM 1724 C C . ASN B 1 59 ? 22.422 -6.668 -1.688 1 93.62 59 ASN B C 1
ATOM 1726 O O . ASN B 1 59 ? 22.047 -7.797 -1.995 1 93.62 59 ASN B O 1
ATOM 1730 N N . GLY B 1 60 ? 21.984 -5.609 -2.275 1 93.62 60 GLY B N 1
ATOM 1731 C CA . GLY B 1 60 ? 21.141 -5.703 -3.459 1 93.62 60 GLY B CA 1
ATOM 1732 C C . GLY B 1 60 ? 19.719 -6.109 -3.148 1 93.62 60 GLY B C 1
ATOM 1733 O O . GLY B 1 60 ? 18.953 -6.457 -4.051 1 93.62 60 GLY B O 1
ATOM 1734 N N . LYS B 1 61 ? 19.375 -6.082 -1.867 1 96.25 61 LYS B N 1
ATOM 1735 C CA . LYS B 1 61 ? 18.078 -6.625 -1.468 1 96.25 61 LYS B CA 1
ATOM 1736 C C . LYS B 1 61 ? 17.234 -5.566 -0.768 1 96.25 61 LYS B C 1
ATOM 1738 O O . LYS B 1 61 ? 16.016 -5.504 -0.967 1 96.25 61 LYS B O 1
ATOM 1743 N N . GLN B 1 62 ? 17.938 -4.664 0.032 1 97.38 62 GLN B N 1
ATOM 1744 C CA . GLN B 1 62 ? 17.172 -3.797 0.931 1 97.38 62 GLN B CA 1
ATOM 1745 C C . GLN B 1 62 ? 17.547 -2.33 0.722 1 97.38 62 GLN B C 1
ATOM 1747 O O . GLN B 1 62 ? 18.719 -2.002 0.532 1 97.38 62 GLN B O 1
ATOM 1752 N N . LEU B 1 63 ? 16.578 -1.495 0.728 1 97.06 63 LEU B N 1
ATOM 1753 C CA . LEU B 1 63 ? 16.828 -0.062 0.832 1 97.06 63 LEU B CA 1
ATOM 1754 C C . LEU B 1 63 ? 16.875 0.378 2.291 1 97.06 63 LEU B C 1
ATOM 1756 O O . LEU B 1 63 ? 15.875 0.284 3.002 1 97.06 63 LEU B O 1
ATOM 1760 N N . ALA B 1 64 ? 18.031 0.87 2.674 1 97.19 64 ALA B N 1
ATOM 1761 C CA . ALA B 1 64 ? 18.25 1.298 4.051 1 97.19 64 ALA B CA 1
ATOM 1762 C C . ALA B 1 64 ? 18.328 2.818 4.148 1 97.19 64 ALA B C 1
ATOM 1764 O O . ALA B 1 64 ? 18.922 3.473 3.287 1 97.19 64 ALA B O 1
ATOM 1765 N N . VAL B 1 65 ? 17.781 3.301 5.246 1 96.5 65 VAL B N 1
ATOM 1766 C CA . VAL B 1 65 ? 17.781 4.75 5.41 1 96.5 65 VAL B CA 1
ATOM 1767 C C . VAL B 1 65 ? 18.656 5.133 6.613 1 96.5 65 VAL B C 1
ATOM 1769 O O . VAL B 1 65 ? 18.703 4.406 7.605 1 96.5 65 VAL B O 1
ATOM 1772 N N . LYS B 1 66 ? 19.203 6.328 6.492 1 95.38 66 LYS B N 1
ATOM 1773 C CA . LYS B 1 66 ? 20.094 6.797 7.555 1 95.38 66 LYS B CA 1
ATOM 1774 C C . LYS B 1 66 ? 19.438 7.902 8.375 1 95.38 66 LYS B C 1
ATOM 1776 O O . LYS B 1 66 ? 19.969 8.328 9.398 1 95.38 66 LYS B O 1
ATOM 1781 N N . ARG B 1 67 ? 18.281 8.328 7.871 1 94 67 ARG B N 1
ATOM 1782 C CA . ARG B 1 67 ? 17.562 9.383 8.578 1 94 67 ARG B CA 1
ATOM 1783 C C . ARG B 1 67 ? 16.141 8.945 8.914 1 94 67 ARG B C 1
ATOM 1785 O O . ARG B 1 67 ? 15.414 8.445 8.055 1 94 67 ARG B O 1
ATOM 1792 N N . GLN B 1 68 ? 15.852 9.172 10.172 1 93.25 68 GLN B N 1
ATOM 1793 C CA . GLN B 1 68 ? 14.484 8.906 10.602 1 93.25 68 GLN B CA 1
ATOM 1794 C C . GLN B 1 68 ? 13.5 9.859 9.922 1 93.25 68 GLN B C 1
ATOM 1796 O O . GLN B 1 68 ? 13.828 11.023 9.688 1 93.25 68 GLN B O 1
ATOM 1801 N N . GLY B 1 69 ? 12.281 9.336 9.734 1 90.69 69 GLY B N 1
ATOM 1802 C CA . GLY B 1 69 ? 11.234 10.195 9.188 1 90.69 69 GLY B CA 1
ATOM 1803 C C . GLY B 1 69 ? 10.156 9.43 8.453 1 90.69 69 GLY B C 1
ATOM 1804 O O . GLY B 1 69 ? 10.117 8.203 8.5 1 90.69 69 GLY B O 1
ATOM 1805 N N . PHE B 1 70 ? 9.242 10.25 7.812 1 91 70 PHE B N 1
ATOM 1806 C CA . PHE B 1 70 ? 8.172 9.664 7.016 1 91 70 PHE B CA 1
ATOM 1807 C C . PHE B 1 70 ? 8.633 9.414 5.586 1 91 70 PHE B C 1
ATOM 1809 O O . PHE B 1 70 ? 9.195 10.305 4.945 1 91 70 PHE B O 1
ATOM 1816 N N . TYR B 1 71 ? 8.406 8.203 5.223 1 93.31 71 TYR B N 1
ATOM 1817 C CA . TYR B 1 71 ? 8.758 7.797 3.865 1 93.31 71 TYR B CA 1
ATOM 1818 C C . TYR B 1 71 ? 7.547 7.238 3.131 1 93.31 71 TYR B C 1
ATOM 1820 O O . TYR B 1 71 ? 6.742 6.504 3.713 1 93.31 71 TYR B O 1
ATOM 1828 N N . TYR B 1 72 ? 7.398 7.719 1.915 1 94.69 72 TYR B N 1
ATOM 1829 C CA . TYR B 1 72 ? 6.551 6.941 1.019 1 94.69 72 TYR B CA 1
ATOM 1830 C C . TYR B 1 72 ? 7.344 5.82 0.356 1 94.69 72 TYR B C 1
ATOM 1832 O O . TYR B 1 72 ? 8.352 6.07 -0.304 1 94.69 72 TYR B O 1
ATOM 1840 N N . ILE B 1 73 ? 6.93 4.609 0.554 1 97 73 ILE B N 1
ATOM 1841 C CA . ILE B 1 73 ? 7.598 3.424 0.033 1 97 73 ILE B CA 1
ATOM 1842 C C . ILE B 1 73 ? 6.688 2.717 -0.97 1 97 73 ILE B C 1
ATOM 1844 O O . ILE B 1 73 ? 5.484 2.576 -0.735 1 97 73 ILE B O 1
ATOM 1848 N N . TYR B 1 74 ? 7.352 2.307 -2.115 1 97.31 74 TYR B N 1
ATOM 1849 C CA . TYR B 1 74 ? 6.508 1.702 -3.139 1 97.31 74 TYR B CA 1
ATOM 1850 C C . TYR B 1 74 ? 7.266 0.616 -3.896 1 97.31 74 TYR B C 1
ATOM 1852 O O . TYR B 1 74 ? 8.5 0.618 -3.932 1 97.31 74 TYR B O 1
ATOM 1860 N N . THR B 1 75 ? 6.477 -0.261 -4.465 1 97.88 75 THR B N 1
ATOM 1861 C CA . THR B 1 75 ? 7.027 -1.261 -5.371 1 97.88 75 THR B CA 1
ATOM 1862 C C . THR B 1 75 ? 5.988 -1.685 -6.406 1 97.88 75 THR B C 1
ATOM 1864 O O . THR B 1 75 ? 4.785 -1.62 -6.148 1 97.88 75 THR B O 1
ATOM 1867 N N . GLN B 1 76 ? 6.469 -1.92 -7.555 1 96.94 76 GLN B N 1
ATOM 1868 C CA . GLN B 1 76 ? 5.715 -2.621 -8.586 1 96.94 76 GLN B CA 1
ATOM 1869 C C . GLN B 1 76 ? 6.391 -3.938 -8.961 1 96.94 76 GLN B C 1
ATOM 1871 O O . GLN B 1 76 ? 7.578 -3.957 -9.289 1 96.94 76 GLN B O 1
ATOM 1876 N N . VAL B 1 77 ? 5.613 -5.035 -8.906 1 96.69 77 VAL B N 1
ATOM 1877 C CA . VAL B 1 77 ? 6.129 -6.348 -9.289 1 96.69 77 VAL B CA 1
ATOM 1878 C C . VAL B 1 77 ? 5.262 -6.934 -10.398 1 96.69 77 VAL B C 1
ATOM 1880 O O . VAL B 1 77 ? 4.043 -7.051 -10.25 1 96.69 77 VAL B O 1
ATOM 1883 N N . THR B 1 78 ? 5.887 -7.273 -11.461 1 95.12 78 THR B N 1
ATOM 1884 C CA . THR B 1 78 ? 5.18 -7.898 -12.578 1 95.12 78 THR B CA 1
ATOM 1885 C C . THR B 1 78 ? 5.555 -9.375 -12.695 1 95.12 78 THR B C 1
ATOM 1887 O O . THR B 1 78 ? 6.73 -9.734 -12.617 1 95.12 78 THR B O 1
ATOM 1890 N N . PHE B 1 79 ? 4.504 -10.188 -12.812 1 91.81 79 PHE B N 1
ATOM 1891 C CA . PHE B 1 79 ? 4.691 -11.625 -13 1 91.81 79 PHE B CA 1
ATOM 1892 C C . PHE B 1 79 ? 4.312 -12.039 -14.422 1 91.81 79 PHE B C 1
ATOM 1894 O O . PHE B 1 79 ? 3.439 -11.422 -15.039 1 91.81 79 PHE B O 1
ATOM 1901 N N . CYS B 1 80 ? 4.961 -13.07 -14.852 1 84.25 80 CYS B N 1
ATOM 1902 C CA . CYS B 1 80 ? 4.621 -13.711 -16.125 1 84.25 80 CYS B CA 1
ATOM 1903 C C . CYS B 1 80 ? 4.441 -15.219 -15.938 1 84.25 80 CYS B C 1
ATOM 1905 O O . CYS B 1 80 ? 5.391 -15.922 -15.594 1 84.25 80 CYS B O 1
ATOM 1907 N N . SER B 1 81 ? 3.158 -15.578 -15.984 1 75.81 81 SER B N 1
ATOM 1908 C CA . SER B 1 81 ? 2.934 -17 -15.789 1 75.81 81 SER B CA 1
ATOM 1909 C C . SER B 1 81 ? 2.488 -17.672 -17.078 1 75.81 81 SER B C 1
ATOM 1911 O O . SER B 1 81 ? 1.651 -17.141 -17.812 1 75.81 81 SER B O 1
ATOM 1913 N N . ASN B 1 82 ? 3.174 -18.656 -17.453 1 68.81 82 ASN B N 1
ATOM 1914 C CA . ASN B 1 82 ? 2.77 -19.516 -18.562 1 68.81 82 ASN B CA 1
ATOM 1915 C C . ASN B 1 82 ? 2.037 -20.766 -18.062 1 68.81 82 ASN B C 1
ATOM 1917 O O . ASN B 1 82 ? 1.745 -21.672 -18.844 1 68.81 82 ASN B O 1
ATOM 1921 N N . ARG B 1 83 ? 1.773 -20.734 -16.844 1 61.66 83 ARG B N 1
ATOM 1922 C CA . ARG B 1 83 ? 1.233 -21.969 -16.312 1 61.66 83 ARG B CA 1
ATOM 1923 C C . ARG B 1 83 ? -0.291 -21.969 -16.344 1 61.66 83 ARG B C 1
ATOM 1925 O O . ARG B 1 83 ? -0.913 -20.906 -16.297 1 61.66 83 ARG B O 1
ATOM 1932 N N . GLU B 1 84 ? -0.858 -23.078 -16.609 1 58.97 84 GLU B N 1
ATOM 1933 C CA . GLU B 1 84 ? -2.305 -23.266 -16.594 1 58.97 84 GLU B CA 1
ATOM 1934 C C . GLU B 1 84 ? -2.916 -22.828 -15.273 1 58.97 84 GLU B C 1
ATOM 1936 O O . GLU B 1 84 ? -2.328 -23.047 -14.211 1 58.97 84 GLU B O 1
ATOM 1941 N N . THR B 1 85 ? -3.941 -21.891 -15.242 1 56.97 85 THR B N 1
ATOM 1942 C CA . THR B 1 85 ? -4.566 -21.109 -14.195 1 56.97 85 THR B CA 1
ATOM 1943 C C . THR B 1 85 ? -5.18 -22 -13.125 1 56.97 85 THR B C 1
ATOM 1945 O O . THR B 1 85 ? -5.289 -21.609 -11.961 1 56.97 85 THR B O 1
ATOM 1948 N N . LEU B 1 86 ? -5.656 -23.25 -13.438 1 54.47 86 LEU B N 1
ATOM 1949 C CA . LEU B 1 86 ? -6.73 -23.812 -12.633 1 54.47 86 LEU B CA 1
ATOM 1950 C C . LEU B 1 86 ? -6.301 -23.953 -11.172 1 54.47 86 LEU B C 1
ATOM 1952 O O . LEU B 1 86 ? -7.121 -23.828 -10.266 1 54.47 86 LEU B O 1
ATOM 1956 N N . SER B 1 87 ? -4.984 -24.078 -10.914 1 58.97 87 SER B N 1
ATOM 1957 C CA . SER B 1 87 ? -4.695 -24.484 -9.539 1 58.97 87 SER B CA 1
ATOM 1958 C C . SER B 1 87 ? -3.537 -23.688 -8.953 1 58.97 87 SER B C 1
ATOM 1960 O O . SER B 1 87 ? -3.002 -24.047 -7.902 1 58.97 87 SER B O 1
ATOM 1962 N N . GLN B 1 88 ? -3.496 -22.531 -9.539 1 67.44 88 GLN B N 1
ATOM 1963 C CA . GLN B 1 88 ? -2.268 -21.922 -9.039 1 67.44 88 GLN B CA 1
ATOM 1964 C C . GLN B 1 88 ? -2.566 -20.891 -7.953 1 67.44 88 GLN B C 1
ATOM 1966 O O . GLN B 1 88 ? -3.588 -20.188 -8.016 1 67.44 88 GLN B O 1
ATOM 1971 N N . ALA B 1 89 ? -1.803 -21.047 -6.863 1 77.38 89 ALA B N 1
ATOM 1972 C CA . ALA B 1 89 ? -1.851 -20.031 -5.812 1 77.38 89 ALA B CA 1
ATOM 1973 C C . ALA B 1 89 ? -1.639 -18.641 -6.387 1 77.38 89 ALA B C 1
ATOM 1975 O O . ALA B 1 89 ? -0.944 -18.469 -7.395 1 77.38 89 ALA B O 1
ATOM 1976 N N . PRO B 1 90 ? -2.33 -17.672 -5.852 1 84.88 90 PRO B N 1
ATOM 1977 C CA . PRO B 1 90 ? -2.129 -16.312 -6.34 1 84.88 90 PRO B CA 1
ATOM 1978 C C . PRO B 1 90 ? -0.683 -15.836 -6.195 1 84.88 90 PRO B C 1
ATOM 1980 O O . PRO B 1 90 ? 0.056 -16.344 -5.352 1 84.88 90 PRO B O 1
ATOM 1983 N N . PHE B 1 91 ? -0.341 -14.938 -7.066 1 89.56 91 PHE B N 1
ATOM 1984 C CA . PHE B 1 91 ? 0.905 -14.211 -6.875 1 89.56 91 PHE B CA 1
ATOM 1985 C C . PHE B 1 91 ? 0.777 -13.211 -5.73 1 89.56 91 PHE B C 1
ATOM 1987 O O . PHE B 1 91 ? -0.155 -12.406 -5.707 1 89.56 91 PHE B O 1
ATOM 1994 N N . ILE B 1 92 ? 1.722 -13.305 -4.828 1 93.62 92 ILE B N 1
ATOM 1995 C CA . ILE B 1 92 ? 1.708 -12.352 -3.725 1 93.62 92 ILE B CA 1
ATOM 1996 C C . ILE B 1 92 ? 3.031 -11.586 -3.682 1 93.62 92 ILE B C 1
ATOM 1998 O O . ILE B 1 92 ? 4.102 -12.188 -3.826 1 93.62 92 ILE B O 1
ATOM 2002 N N . ALA B 1 93 ? 2.945 -10.312 -3.549 1 97 93 ALA B N 1
ATOM 2003 C CA . ALA B 1 93 ? 4.082 -9.445 -3.24 1 97 93 ALA B CA 1
ATOM 2004 C C . ALA B 1 93 ? 3.9 -8.766 -1.887 1 97 93 ALA B C 1
ATOM 2006 O O . ALA B 1 93 ? 2.797 -8.336 -1.541 1 97 93 ALA B O 1
ATOM 2007 N N . SER B 1 94 ? 5.031 -8.68 -1.137 1 98 94 SER B N 1
ATOM 2008 C CA . SER B 1 94 ? 5.008 -8.055 0.178 1 98 94 SER B CA 1
ATOM 2009 C C . SER B 1 94 ? 6.133 -7.035 0.323 1 98 94 SER B C 1
ATOM 2011 O O . SER B 1 94 ? 7.27 -7.297 -0.073 1 98 94 SER B O 1
ATOM 2013 N N . LEU B 1 95 ? 5.766 -5.91 0.822 1 97.88 95 LEU B N 1
ATOM 2014 C CA . LEU B 1 95 ? 6.742 -4.945 1.317 1 97.88 95 LEU B CA 1
ATOM 2015 C C . LEU B 1 95 ? 7.02 -5.168 2.801 1 97.88 95 LEU B C 1
ATOM 2017 O O . LEU B 1 95 ? 6.102 -5.129 3.621 1 97.88 95 LEU B O 1
ATOM 2021 N N . CYS B 1 96 ? 8.281 -5.344 3.111 1 97.56 96 CYS B N 1
ATOM 2022 C CA . CYS B 1 96 ? 8.648 -5.707 4.477 1 97.56 96 CYS B CA 1
ATOM 2023 C C . CYS B 1 96 ? 9.617 -4.691 5.066 1 97.56 96 CYS B C 1
ATOM 2025 O O . CYS B 1 96 ? 10.406 -4.078 4.34 1 97.56 96 CYS B O 1
ATOM 2027 N N . LEU B 1 97 ? 9.523 -4.617 6.402 1 97.06 97 LEU B N 1
ATOM 2028 C CA . LEU B 1 97 ? 10.406 -3.75 7.184 1 97.06 97 LEU B CA 1
ATOM 2029 C C . LEU B 1 97 ? 11.359 -4.574 8.039 1 97.06 97 LEU B C 1
ATOM 2031 O O . LEU B 1 97 ? 10.953 -5.559 8.656 1 97.06 97 LEU B O 1
ATOM 2035 N N . LYS B 1 98 ? 12.562 -4.207 7.984 1 97.75 98 LYS B N 1
ATOM 2036 C CA . LYS B 1 98 ? 13.547 -4.676 8.953 1 97.75 98 LYS B CA 1
ATOM 2037 C C . LYS B 1 98 ? 13.977 -3.549 9.891 1 97.75 98 LYS B C 1
ATOM 2039 O O . LYS B 1 98 ? 14.594 -2.576 9.453 1 97.75 98 LYS B O 1
ATOM 2044 N N . SER B 1 99 ? 13.719 -3.693 11.164 1 96.19 99 SER B N 1
ATOM 2045 C CA . SER B 1 99 ? 14.078 -2.686 12.156 1 96.19 99 SER B CA 1
ATOM 2046 C C . SER B 1 99 ? 15.578 -2.682 12.43 1 96.19 99 SER B C 1
ATOM 2048 O O . SER B 1 99 ? 16.281 -3.625 12.062 1 96.19 99 SER B O 1
ATOM 2050 N N . PRO B 1 100 ? 16 -1.572 13.031 1 95.06 100 PRO B N 1
ATOM 2051 C CA . PRO B 1 100 ? 17.422 -1.55 13.398 1 95.06 100 PRO B CA 1
ATOM 2052 C C . PRO B 1 100 ? 17.812 -2.711 14.312 1 95.06 100 PRO B C 1
ATOM 2054 O O . PRO B 1 100 ? 18.969 -3.164 14.281 1 95.06 100 PRO B O 1
ATOM 2057 N N . SER B 1 101 ? 16.875 -3.188 15.039 1 95.38 101 SER B N 1
ATOM 2058 C CA . SER B 1 101 ? 17.156 -4.312 15.922 1 95.38 101 SER B CA 1
ATOM 2059 C C . SER B 1 101 ? 17.172 -5.629 15.156 1 95.38 101 SER B C 1
ATOM 2061 O O . SER B 1 101 ? 17.578 -6.664 15.695 1 95.38 101 SER B O 1
ATOM 2063 N N . GLY B 1 102 ? 16.672 -5.68 13.977 1 95.06 102 GLY B N 1
ATOM 2064 C CA . GLY B 1 102 ? 16.719 -6.875 13.148 1 95.06 102 GLY B CA 1
ATOM 2065 C C . GLY B 1 102 ? 15.359 -7.555 13.016 1 95.06 102 GLY B C 1
ATOM 2066 O O . GLY B 1 102 ? 15.211 -8.5 12.234 1 95.06 102 GLY B O 1
ATOM 2067 N N . SER B 1 103 ? 14.383 -7.047 13.711 1 96.06 103 SER B N 1
ATOM 2068 C CA . SER B 1 103 ? 13.047 -7.621 13.586 1 96.06 103 SER B CA 1
ATOM 2069 C C . SER B 1 103 ? 12.414 -7.27 12.25 1 96.06 103 SER B C 1
ATOM 2071 O O . SER B 1 103 ? 12.578 -6.152 11.75 1 96.06 103 SER B O 1
ATOM 2073 N N . GLU B 1 104 ? 11.711 -8.281 11.773 1 95.94 104 GLU B N 1
ATOM 2074 C CA . GLU B 1 104 ? 11.062 -8.078 10.484 1 95.94 104 GLU B CA 1
ATOM 2075 C C . GLU B 1 104 ? 9.539 -8.094 10.617 1 95.94 104 GLU B C 1
ATOM 2077 O O . GLU B 1 104 ? 9 -8.828 11.453 1 95.94 104 GLU B O 1
ATOM 2082 N N . ARG B 1 105 ? 8.914 -7.258 9.797 1 93.94 105 ARG B N 1
ATOM 2083 C CA . ARG B 1 105 ? 7.457 -7.277 9.742 1 93.94 105 ARG B CA 1
ATOM 2084 C C . ARG B 1 105 ? 6.957 -6.91 8.344 1 93.94 105 ARG B C 1
ATOM 2086 O O . ARG B 1 105 ? 7.645 -6.215 7.598 1 93.94 105 ARG B O 1
ATOM 2093 N N . ILE B 1 106 ? 5.746 -7.367 8.047 1 95.06 106 ILE B N 1
ATOM 2094 C CA . ILE B 1 106 ? 5.113 -7.027 6.777 1 95.06 106 ILE B CA 1
ATOM 2095 C C . ILE B 1 106 ? 4.426 -5.668 6.891 1 95.06 106 ILE B C 1
ATOM 2097 O O . ILE B 1 106 ? 3.635 -5.441 7.809 1 95.06 106 ILE B O 1
ATOM 2101 N N . LEU B 1 107 ? 4.73 -4.781 5.969 1 94.88 107 LEU B N 1
ATOM 2102 C CA . LEU B 1 107 ? 4.078 -3.479 5.926 1 94.88 107 LEU B CA 1
ATOM 2103 C C . LEU B 1 107 ? 2.852 -3.516 5.016 1 94.88 107 LEU B C 1
ATOM 2105 O O . LEU B 1 107 ? 1.775 -3.051 5.402 1 94.88 107 LEU B O 1
ATOM 2109 N N . LEU B 1 108 ? 3.047 -3.957 3.826 1 96.31 108 LEU B N 1
ATOM 2110 C CA . LEU B 1 108 ? 2.002 -4.059 2.812 1 96.31 108 LEU B CA 1
ATOM 2111 C C . LEU B 1 108 ? 2.078 -5.398 2.086 1 96.31 108 LEU B C 1
ATOM 2113 O O . LEU B 1 108 ? 3.168 -5.945 1.897 1 96.31 108 LEU B O 1
ATOM 2117 N N . ARG B 1 109 ? 0.931 -5.836 1.696 1 96.12 109 ARG B N 1
ATOM 2118 C CA . ARG B 1 109 ? 0.811 -7.047 0.895 1 96.12 109 ARG B CA 1
ATOM 2119 C C . ARG B 1 109 ? -0.295 -6.91 -0.146 1 96.12 109 ARG B C 1
ATOM 2121 O O . ARG B 1 109 ? -1.305 -6.246 0.098 1 96.12 109 ARG B O 1
ATOM 2128 N N . ALA B 1 110 ? -0.098 -7.547 -1.263 1 95.94 110 ALA B N 1
ATOM 2129 C CA . ALA B 1 110 ? -1.14 -7.613 -2.285 1 95.94 110 ALA B CA 1
ATOM 2130 C C . ALA B 1 110 ? -1.045 -8.914 -3.082 1 95.94 110 ALA B C 1
ATOM 2132 O O . ALA B 1 110 ? -0.001 -9.57 -3.088 1 95.94 110 ALA B O 1
ATOM 2133 N N . ALA B 1 111 ? -2.188 -9.242 -3.686 1 92 111 ALA B N 1
ATOM 2134 C CA . ALA B 1 111 ? -2.271 -10.5 -4.414 1 92 111 ALA B CA 1
ATOM 2135 C C . ALA B 1 111 ? -3.004 -10.328 -5.742 1 92 111 ALA B C 1
ATOM 2137 O O . ALA B 1 111 ? -3.883 -9.469 -5.863 1 92 111 ALA B O 1
ATOM 2138 N N . ASN B 1 112 ? -2.572 -11.07 -6.711 1 86.94 112 ASN B N 1
ATOM 2139 C CA . ASN B 1 112 ? -3.277 -11.227 -7.98 1 86.94 112 ASN B CA 1
ATOM 2140 C C . ASN B 1 112 ? -3.539 -12.695 -8.297 1 86.94 112 ASN B C 1
ATOM 2142 O O . ASN B 1 112 ? -2.648 -13.531 -8.148 1 86.94 112 ASN B O 1
ATOM 2146 N N . THR B 1 113 ? -4.801 -12.867 -8.664 1 77.06 113 THR B N 1
ATOM 2147 C CA . THR B 1 113 ? -5.098 -14.219 -9.133 1 77.06 113 THR B CA 1
ATOM 2148 C C . THR B 1 113 ? -4.574 -14.43 -10.547 1 77.06 113 THR B C 1
ATOM 2150 O O . THR B 1 113 ? -4.375 -13.469 -11.289 1 77.06 113 THR B O 1
ATOM 2153 N N . HIS B 1 114 ? -4.355 -15.75 -10.812 1 66.38 114 HIS B N 1
ATOM 2154 C CA . HIS B 1 114 ? -3.875 -16.109 -12.141 1 66.38 114 HIS B CA 1
ATOM 2155 C C . HIS B 1 114 ? -4.961 -15.906 -13.188 1 66.38 114 HIS B C 1
ATOM 2157 O O . HIS B 1 114 ? -6.148 -16.109 -12.914 1 66.38 114 HIS B O 1
ATOM 2163 N N . SER B 1 115 ? -4.598 -15.023 -14.188 1 60.28 115 SER B N 1
ATOM 2164 C CA . SER B 1 115 ? -5.535 -14.922 -15.305 1 60.28 115 SER B CA 1
ATOM 2165 C C . SER B 1 115 ? -5.359 -16.078 -16.281 1 60.28 115 SER B C 1
ATOM 2167 O O . SER B 1 115 ? -4.258 -16.609 -16.422 1 60.28 115 SER B O 1
ATOM 2169 N N . SER B 1 116 ? -6.422 -16.797 -16.562 1 54.12 116 SER B N 1
ATOM 2170 C CA . SER B 1 116 ? -6.438 -17.953 -17.438 1 54.12 116 SER B CA 1
ATOM 2171 C C . SER B 1 116 ? -5.945 -17.594 -18.844 1 54.12 116 SER B C 1
ATOM 2173 O O . SER B 1 116 ? -5.914 -18.438 -19.734 1 54.12 116 SER B O 1
ATOM 2175 N N . SER B 1 117 ? -5.648 -16.25 -19.125 1 55.69 117 SER B N 1
ATOM 2176 C CA . SER B 1 117 ? -5.559 -16.125 -20.578 1 55.69 117 SER B CA 1
ATOM 2177 C C . SER B 1 117 ? -4.18 -16.547 -21.078 1 55.69 117 SER B C 1
ATOM 2179 O O . SER B 1 117 ? -3.162 -16.188 -20.484 1 55.69 117 SER B O 1
ATOM 2181 N N . LYS B 1 118 ? -3.838 -17.547 -21.672 1 55.56 118 LYS B N 1
ATOM 2182 C CA . LYS B 1 118 ? -2.664 -17.906 -22.469 1 55.56 118 LYS B CA 1
ATOM 2183 C C . LYS B 1 118 ? -2.406 -16.859 -23.562 1 55.56 118 LYS B C 1
ATOM 2185 O O . LYS B 1 118 ? -3.346 -16.25 -24.078 1 55.56 118 LYS B O 1
ATOM 2190 N N . PRO B 1 119 ? -0.757 -16.688 -24.281 1 55.38 119 PRO B N 1
ATOM 2191 C CA . PRO B 1 119 ? 0.307 -17.422 -23.594 1 55.38 119 PRO B CA 1
ATOM 2192 C C . PRO B 1 119 ? 0.57 -16.922 -22.188 1 55.38 119 PRO B C 1
ATOM 2194 O O . PRO B 1 119 ? 0.099 -17.516 -21.203 1 55.38 119 PRO B O 1
ATOM 2197 N N . CYS B 1 120 ? 1.642 -15.914 -21.984 1 59.22 120 CYS B N 1
ATOM 2198 C CA . CYS B 1 120 ? 2.006 -15.461 -20.641 1 59.22 120 CYS B CA 1
ATOM 2199 C C . CYS B 1 120 ? 1.06 -14.367 -20.156 1 59.22 120 CYS B C 1
ATOM 2201 O O . CYS B 1 120 ? 1.018 -13.281 -20.734 1 59.22 120 CYS B O 1
ATOM 2203 N N . GLY B 1 121 ? 0.17 -14.688 -19.359 1 74.81 121 GLY B N 1
ATOM 2204 C CA . GLY B 1 121 ? -0.656 -13.648 -18.766 1 74.81 121 GLY B CA 1
ATOM 2205 C C . GLY B 1 121 ? 0.095 -12.781 -17.781 1 74.81 121 GLY B C 1
ATOM 2206 O O . GLY B 1 121 ? 0.546 -13.266 -16.734 1 74.81 121 GLY B O 1
ATOM 2207 N N . GLN B 1 122 ? 0.634 -11.484 -18.312 1 82.69 122 GLN B N 1
ATOM 2208 C CA . GLN B 1 122 ? 1.314 -10.539 -17.422 1 82.69 122 GLN B CA 1
ATOM 2209 C C . GLN B 1 122 ? 0.333 -9.891 -16.453 1 82.69 122 GLN B C 1
ATOM 2211 O O . GLN B 1 122 ? -0.782 -9.531 -16.844 1 82.69 122 GLN B O 1
ATOM 2216 N N . GLN B 1 123 ? 0.79 -9.898 -15.148 1 88.06 123 GLN B N 1
ATOM 2217 C CA . GLN B 1 123 ? 0.005 -9.211 -14.133 1 88.06 123 GLN B CA 1
ATOM 2218 C C . GLN B 1 123 ? 0.906 -8.445 -13.164 1 88.06 123 GLN B C 1
ATOM 2220 O O . GLN B 1 123 ? 1.97 -8.938 -12.781 1 88.06 123 GLN B O 1
ATOM 2225 N N . SER B 1 124 ? 0.461 -7.273 -12.883 1 92.38 124 SER B N 1
ATOM 2226 C CA . SER B 1 124 ? 1.269 -6.43 -12.016 1 92.38 124 SER B CA 1
ATOM 2227 C C . SER B 1 124 ? 0.573 -6.191 -10.68 1 92.38 124 SER B C 1
ATOM 2229 O O . SER B 1 124 ? -0.651 -6.059 -10.625 1 92.38 124 SER B O 1
ATOM 2231 N N . ILE B 1 125 ? 1.424 -6.211 -9.664 1 95 125 ILE B N 1
ATOM 2232 C CA . ILE B 1 125 ? 1.001 -5.84 -8.312 1 95 125 ILE B CA 1
ATOM 2233 C C . ILE B 1 125 ? 1.682 -4.539 -7.902 1 95 125 ILE B C 1
ATOM 2235 O O . ILE B 1 125 ? 2.898 -4.395 -8.039 1 95 125 ILE B O 1
ATOM 2239 N N . HIS B 1 126 ? 0.886 -3.643 -7.441 1 95.94 126 HIS B N 1
ATOM 2240 C CA . HIS B 1 126 ? 1.412 -2.383 -6.93 1 95.94 126 HIS B CA 1
ATOM 2241 C C . HIS B 1 126 ? 1.172 -2.256 -5.43 1 95.94 126 HIS B C 1
ATOM 2243 O O . HIS B 1 126 ? 0.082 -2.566 -4.941 1 95.94 126 HIS B O 1
ATOM 2249 N N . LEU B 1 127 ? 2.26 -1.9 -4.727 1 97.31 127 LEU B N 1
ATOM 2250 C CA . LEU B 1 127 ? 2.189 -1.567 -3.309 1 97.31 127 LEU B CA 1
ATOM 2251 C C . LEU B 1 127 ? 2.768 -0.181 -3.047 1 97.31 127 LEU B C 1
ATOM 2253 O O . LEU B 1 127 ? 3.773 0.201 -3.648 1 97.31 127 LEU B O 1
ATOM 2257 N N . GLY B 1 128 ? 2.111 0.506 -2.135 1 95.94 128 GLY B N 1
ATOM 2258 C CA . GLY B 1 128 ? 2.635 1.799 -1.721 1 95.94 128 GLY B CA 1
ATOM 2259 C C . GLY B 1 128 ? 1.956 2.346 -0.479 1 95.94 128 GLY B C 1
ATOM 2260 O O . GLY B 1 128 ? 0.747 2.184 -0.302 1 95.94 128 GLY B O 1
ATOM 2261 N N . GLY B 1 129 ? 2.717 3.031 0.354 1 94.62 129 GLY B N 1
ATOM 2262 C CA . GLY B 1 129 ? 2.186 3.646 1.56 1 94.62 129 GLY B CA 1
ATOM 2263 C C . GLY B 1 129 ? 3.221 4.453 2.324 1 94.62 129 GLY B C 1
ATOM 2264 O O . GLY B 1 129 ? 4.414 4.371 2.033 1 94.62 129 GLY B O 1
ATOM 2265 N N . VAL B 1 130 ? 2.682 5.273 3.24 1 93.44 130 VAL B N 1
ATOM 2266 C CA . VAL B 1 130 ? 3.549 6.105 4.066 1 93.44 130 VAL B CA 1
ATOM 2267 C C . VAL B 1 130 ? 3.816 5.406 5.398 1 93.44 130 VAL B C 1
ATOM 2269 O O . VAL B 1 130 ? 2.891 4.914 6.047 1 93.44 130 VAL B O 1
ATOM 2272 N N . PHE B 1 131 ? 5.086 5.426 5.77 1 93.19 131 PHE B N 1
ATOM 2273 C CA . PHE B 1 131 ? 5.496 4.824 7.031 1 93.19 131 PHE B CA 1
ATOM 2274 C C . PHE B 1 131 ? 6.59 5.652 7.695 1 93.19 131 PHE B C 1
ATOM 2276 O O . PHE B 1 131 ? 7.387 6.301 7.012 1 93.19 131 PHE B O 1
ATOM 2283 N N . GLU B 1 132 ? 6.629 5.629 8.969 1 91.69 132 GLU B N 1
ATOM 2284 C CA . GLU B 1 132 ? 7.754 6.211 9.695 1 91.69 132 GLU B CA 1
ATOM 2285 C C . GLU B 1 132 ? 8.891 5.207 9.844 1 91.69 132 GLU B C 1
ATOM 2287 O O . GLU B 1 132 ? 8.703 4.125 10.406 1 91.69 132 GLU B O 1
ATOM 2292 N N . LEU B 1 133 ? 10.008 5.609 9.383 1 93.5 133 LEU B N 1
ATOM 2293 C CA . LEU B 1 133 ? 11.172 4.746 9.508 1 93.5 133 LEU B CA 1
ATOM 2294 C C . LEU B 1 133 ? 12.18 5.332 10.484 1 93.5 133 LEU B C 1
ATOM 2296 O O . LEU B 1 133 ? 12.398 6.547 10.508 1 93.5 133 LEU B O 1
ATOM 2300 N N . GLN B 1 134 ? 12.75 4.453 11.266 1 95.12 134 GLN B N 1
ATOM 2301 C CA . GLN B 1 134 ? 13.859 4.832 12.133 1 95.12 134 GLN B CA 1
ATOM 2302 C C . GLN B 1 134 ? 15.188 4.809 11.375 1 95.12 134 GLN B C 1
ATOM 2304 O O . GLN B 1 134 ? 15.32 4.102 10.375 1 95.12 134 GLN B O 1
ATOM 2309 N N . SER B 1 135 ? 16.062 5.648 11.93 1 95.81 135 SER B N 1
ATOM 2310 C CA . SER B 1 135 ? 17.406 5.566 11.375 1 95.81 135 SER B CA 1
ATOM 2311 C C . SER B 1 135 ? 17.969 4.148 11.477 1 95.81 135 SER B C 1
ATOM 2313 O O . SER B 1 135 ? 17.875 3.518 12.531 1 95.81 135 SER B O 1
ATOM 2315 N N . GLY B 1 136 ? 18.453 3.668 10.359 1 96.62 136 GLY B N 1
ATOM 2316 C CA . GLY B 1 136 ? 19.047 2.336 10.352 1 96.62 136 GLY B CA 1
ATOM 2317 C C . GLY B 1 136 ? 18.062 1.258 9.93 1 96.62 136 GLY B C 1
ATOM 2318 O O . GLY B 1 136 ? 18.453 0.096 9.766 1 96.62 136 GLY B O 1
ATOM 2319 N N . ALA B 1 137 ? 16.797 1.652 9.766 1 97.5 137 ALA B N 1
ATOM 2320 C CA . ALA B 1 137 ? 15.797 0.698 9.273 1 97.5 137 ALA B CA 1
ATOM 2321 C C . ALA B 1 137 ? 15.977 0.439 7.785 1 97.5 137 ALA B C 1
ATOM 2323 O O . ALA B 1 137 ? 16.578 1.25 7.074 1 97.5 137 ALA B O 1
ATOM 2324 N N . SER B 1 138 ? 15.484 -0.68 7.348 1 98.12 138 SER B N 1
ATOM 2325 C CA . SER B 1 138 ? 15.516 -0.995 5.922 1 98.12 138 SER B CA 1
ATOM 2326 C C . SER B 1 138 ? 14.227 -1.691 5.488 1 98.12 138 SER B C 1
ATOM 2328 O O . SER B 1 138 ? 13.492 -2.219 6.32 1 98.12 138 SER B O 1
ATOM 2330 N N . VAL B 1 139 ? 13.945 -1.553 4.176 1 98.25 139 VAL B N 1
ATOM 2331 C CA . VAL B 1 139 ? 12.766 -2.184 3.604 1 98.25 139 VAL B CA 1
ATOM 2332 C C . VAL B 1 139 ? 13.172 -3.078 2.434 1 98.25 139 VAL B C 1
ATOM 2334 O O . VAL B 1 139 ? 14.18 -2.822 1.771 1 98.25 139 VAL B O 1
ATOM 2337 N N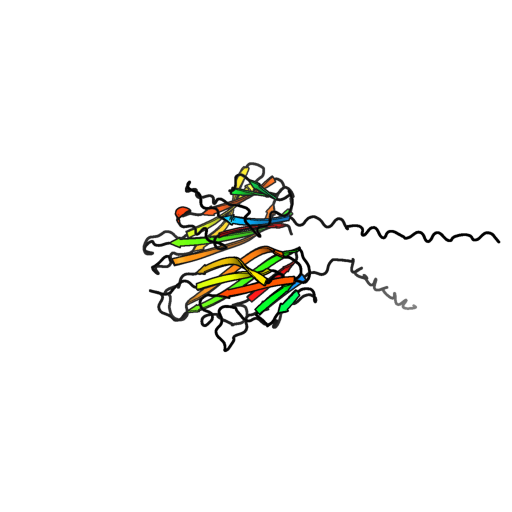 . PHE B 1 140 ? 12.406 -4.148 2.219 1 98.38 140 PHE B N 1
ATOM 2338 C CA . PHE B 1 140 ? 12.688 -5.078 1.129 1 98.38 140 PHE B CA 1
ATOM 2339 C C . PHE B 1 140 ? 11.391 -5.688 0.596 1 98.38 140 PHE B C 1
ATOM 2341 O O . PHE B 1 140 ? 10.336 -5.543 1.211 1 98.38 140 PHE B O 1
ATOM 2348 N N . VAL B 1 141 ? 11.453 -6.285 -0.573 1 98.38 141 VAL B N 1
ATOM 2349 C CA . VAL B 1 141 ? 10.297 -6.844 -1.254 1 98.38 141 VAL B CA 1
ATOM 2350 C C . VAL B 1 141 ? 10.422 -8.367 -1.331 1 98.38 141 VAL B C 1
ATOM 2352 O O . VAL B 1 141 ? 11.445 -8.883 -1.778 1 98.38 141 VAL B O 1
ATOM 2355 N N . ASN B 1 142 ? 9.336 -9.023 -0.852 1 97.38 142 ASN B N 1
ATOM 2356 C CA . ASN B 1 142 ? 9.219 -10.477 -0.895 1 97.38 142 ASN B CA 1
ATOM 2357 C C . ASN B 1 142 ? 8.078 -10.914 -1.808 1 97.38 142 ASN B C 1
ATOM 2359 O O . ASN B 1 142 ? 7 -10.312 -1.8 1 97.38 142 ASN B O 1
ATOM 2363 N N . VAL B 1 143 ? 8.367 -12.023 -2.635 1 96.06 143 VAL B N 1
ATOM 2364 C CA . VAL B 1 143 ? 7.305 -12.523 -3.504 1 96.06 143 VAL B CA 1
ATOM 2365 C C . VAL B 1 143 ? 7.16 -14.039 -3.324 1 96.06 143 VAL B C 1
ATOM 2367 O O . VAL B 1 143 ? 8.102 -14.711 -2.906 1 96.06 143 VAL B O 1
ATOM 2370 N N . THR B 1 144 ? 5.977 -14.602 -3.666 1 90.69 144 THR B N 1
ATOM 2371 C CA . THR B 1 144 ? 5.719 -16.031 -3.523 1 90.69 144 THR B CA 1
ATOM 2372 C C . THR B 1 144 ? 6.309 -16.797 -4.699 1 90.69 144 THR B C 1
ATOM 2374 O O . THR B 1 144 ? 6.637 -17.984 -4.57 1 90.69 144 THR B O 1
ATOM 2377 N N . ASP B 1 145 ? 6.5 -16.266 -5.891 1 88.19 145 ASP B N 1
ATOM 2378 C CA . ASP B 1 145 ? 6.988 -16.953 -7.078 1 88.19 145 ASP B CA 1
ATOM 2379 C C . ASP B 1 145 ? 8.102 -16.156 -7.758 1 88.19 145 ASP B C 1
ATOM 2381 O O . ASP B 1 145 ? 7.91 -15.617 -8.852 1 88.19 145 ASP B O 1
ATOM 2385 N N . PRO B 1 146 ? 9.242 -16.266 -7.16 1 92.06 146 PRO B N 1
ATOM 2386 C CA . PRO B 1 146 ? 10.312 -15.398 -7.672 1 92.06 146 PRO B CA 1
ATOM 2387 C C . PRO B 1 146 ? 10.734 -15.773 -9.094 1 92.06 146 PRO B C 1
ATOM 2389 O O . PRO B 1 146 ? 11.172 -14.906 -9.859 1 92.06 146 PRO B O 1
ATOM 2392 N N . SER B 1 147 ? 10.539 -17 -9.461 1 90.12 147 SER B N 1
ATOM 2393 C CA . SER B 1 147 ? 10.961 -17.438 -10.781 1 90.12 147 SER B CA 1
ATOM 2394 C C . SER B 1 147 ? 10.047 -16.891 -11.875 1 90.12 147 SER B C 1
ATOM 2396 O O . SER B 1 147 ? 10.383 -16.938 -13.055 1 90.12 147 SER B O 1
ATOM 2398 N N . GLN B 1 148 ? 8.93 -16.375 -11.492 1 90 148 GLN B N 1
ATOM 2399 C CA . GLN B 1 148 ? 7.953 -15.914 -12.469 1 90 148 GLN B CA 1
ATOM 2400 C C . GLN B 1 148 ? 7.945 -14.391 -12.555 1 90 148 GLN B C 1
ATOM 2402 O O . GLN B 1 148 ? 7.094 -13.812 -13.234 1 90 148 GLN B O 1
ATOM 2407 N N . VAL B 1 149 ? 8.898 -13.766 -11.867 1 93.69 149 VAL B N 1
ATOM 2408 C CA . VAL B 1 149 ? 8.969 -12.305 -11.883 1 93.69 149 VAL B CA 1
ATOM 2409 C C . VAL B 1 149 ? 9.609 -11.844 -13.195 1 93.69 149 VAL B C 1
ATOM 2411 O O . VAL B 1 149 ? 10.625 -12.398 -13.633 1 93.69 149 VAL B O 1
ATOM 2414 N N . SER B 1 150 ? 8.938 -10.844 -13.812 1 93.38 150 SER B N 1
ATOM 2415 C CA . SER B 1 150 ? 9.477 -10.211 -15.016 1 93.38 150 SER B CA 1
ATOM 2416 C C . SER B 1 150 ? 10.508 -9.141 -14.664 1 93.38 150 SER B C 1
ATOM 2418 O O . SER B 1 150 ? 10.195 -8.188 -13.945 1 93.38 150 SER B O 1
ATOM 2420 N N . HIS B 1 151 ? 11.695 -9.266 -15.258 1 92.75 151 HIS B N 1
ATOM 2421 C CA . HIS B 1 151 ? 12.766 -8.32 -14.961 1 92.75 151 HIS B CA 1
ATOM 2422 C C . HIS B 1 151 ? 13.016 -7.387 -16.141 1 92.75 151 HIS B C 1
ATOM 2424 O O . HIS B 1 151 ? 14.055 -6.723 -16.203 1 92.75 151 HIS B O 1
ATOM 2430 N N . GLY B 1 152 ? 12.039 -7.371 -17.016 1 88 152 GLY B N 1
ATOM 2431 C CA . GLY B 1 152 ? 12.133 -6.395 -18.094 1 88 152 GLY B CA 1
ATOM 2432 C C . GLY B 1 152 ? 12.102 -4.961 -17.594 1 88 152 GLY B C 1
ATOM 2433 O O . GLY B 1 152 ? 11.531 -4.68 -16.547 1 88 152 GLY B O 1
ATOM 2434 N N . THR B 1 153 ? 12.641 -4.055 -18.359 1 85 153 THR B N 1
ATOM 2435 C CA . THR B 1 153 ? 12.75 -2.66 -17.938 1 85 153 THR B CA 1
ATOM 2436 C C . THR B 1 153 ? 11.375 -2.086 -17.594 1 85 153 THR B C 1
ATOM 2438 O O . THR B 1 153 ? 10.461 -2.139 -18.422 1 85 153 THR B O 1
ATOM 2441 N N . GLY B 1 154 ? 11.297 -1.572 -16.406 1 86.88 154 GLY B N 1
ATOM 2442 C CA . GLY B 1 154 ? 10.109 -0.844 -15.984 1 86.88 154 GLY B CA 1
ATOM 2443 C C . GLY B 1 154 ? 9.031 -1.741 -15.406 1 86.88 154 GLY B C 1
ATOM 2444 O O . GLY B 1 154 ? 8.039 -1.255 -14.852 1 86.88 154 GLY B O 1
ATOM 2445 N N . PHE B 1 155 ? 9.133 -3.086 -15.531 1 92.88 155 PHE B N 1
ATOM 2446 C CA . PHE B 1 155 ? 8.102 -4.012 -15.078 1 92.88 155 PHE B CA 1
ATOM 2447 C C . PHE B 1 155 ? 8.133 -4.156 -13.562 1 92.88 155 PHE B C 1
ATOM 2449 O O . PHE B 1 155 ? 7.082 -4.18 -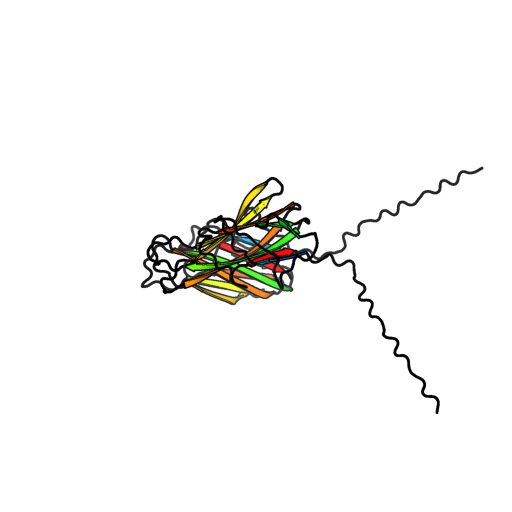12.914 1 92.88 155 PHE B O 1
ATOM 2456 N N . THR B 1 156 ? 9.328 -4.344 -13.047 1 95.5 156 THR B N 1
ATOM 2457 C CA . THR B 1 156 ? 9.484 -4.582 -11.617 1 95.5 156 THR B CA 1
ATOM 2458 C C . THR B 1 156 ? 10.461 -3.584 -11.008 1 95.5 156 THR B C 1
ATOM 2460 O O . THR B 1 156 ? 11.625 -3.512 -11.422 1 95.5 156 THR B O 1
ATOM 2463 N N . SER B 1 157 ? 9.922 -2.775 -10.102 1 96.12 157 SER B N 1
ATOM 2464 C CA . SER B 1 157 ? 10.711 -1.697 -9.516 1 96.12 157 SER B CA 1
ATOM 2465 C C . SER B 1 157 ? 10.375 -1.497 -8.047 1 96.12 157 SER B C 1
ATOM 2467 O O . SER B 1 157 ? 9.391 -2.049 -7.547 1 96.12 157 SER B O 1
ATOM 2469 N N . PHE B 1 158 ? 11.234 -0.767 -7.383 1 96.44 158 PHE B N 1
ATOM 2470 C CA . PHE B 1 158 ? 11.203 -0.565 -5.938 1 96.44 158 PHE B CA 1
ATOM 2471 C C . PHE B 1 158 ? 11.82 0.777 -5.566 1 96.44 158 PHE B C 1
ATOM 2473 O O . PHE B 1 158 ? 12.828 1.184 -6.145 1 96.44 158 PHE B O 1
ATOM 2480 N N . GLY B 1 159 ? 11.133 1.467 -4.605 1 96.12 159 GLY B N 1
ATOM 2481 C CA . GLY B 1 159 ? 11.664 2.773 -4.258 1 96.12 159 GLY B CA 1
ATOM 2482 C C . GLY B 1 159 ? 11.047 3.357 -3.002 1 96.12 159 GLY B C 1
ATOM 2483 O O . GLY B 1 159 ? 10.133 2.766 -2.42 1 96.12 159 GLY B O 1
ATOM 2484 N N . LEU B 1 160 ? 11.719 4.43 -2.549 1 96 160 LEU B N 1
ATOM 2485 C CA . LEU B 1 160 ? 11.18 5.207 -1.439 1 96 160 LEU B CA 1
ATOM 2486 C C . LEU B 1 160 ? 11.578 6.672 -1.559 1 96 160 LEU B C 1
ATOM 2488 O O . LEU B 1 160 ? 12.516 7.008 -2.291 1 96 160 LEU B O 1
ATOM 2492 N N . LEU B 1 161 ? 10.781 7.547 -0.954 1 93.38 161 LEU B N 1
ATOM 2493 C CA . LEU B 1 161 ? 11.078 8.977 -0.867 1 93.38 161 LEU B CA 1
ATOM 2494 C C . LEU B 1 161 ? 10.719 9.523 0.51 1 93.38 161 LEU B C 1
ATOM 2496 O O . LEU B 1 161 ? 9.664 9.188 1.057 1 93.38 161 LEU B O 1
ATOM 2500 N N . LYS B 1 162 ? 11.68 10.227 0.996 1 91.75 162 LYS B N 1
ATOM 2501 C CA . LYS B 1 162 ? 11.391 10.883 2.268 1 91.75 162 LYS B CA 1
ATOM 2502 C C . LYS B 1 162 ? 10.492 12.102 2.066 1 91.75 162 LYS B C 1
ATOM 2504 O O . LYS B 1 162 ? 10.711 12.898 1.146 1 91.75 162 LYS B O 1
ATOM 2509 N N . LEU B 1 163 ? 9.547 12.242 2.986 1 88.5 163 LEU B N 1
ATOM 2510 C CA . LEU B 1 163 ? 8.578 13.32 2.881 1 88.5 163 LEU B CA 1
ATOM 2511 C C . LEU B 1 163 ? 9.062 14.562 3.635 1 88.5 163 LEU B C 1
ATOM 2513 O O . LEU B 1 163 ? 9.648 14.445 4.711 1 88.5 163 LEU B O 1
#

InterPro domains:
  IPR003263 CD40 ligand [PR01702] (104-114)
  IPR003263 CD40 ligand [PR01702] (147-162)
  IPR006052 Tumour necrosis factor domain [PF00229] (40-163)
  IPR006052 Tumour necrosis factor domain [PS50049] (24-163)
  IPR006052 Tumour necrosis factor domain [SM00207] (24-163)
  IPR006052 Tumour necrosis factor domain [cd00184] (24-161)
  IPR008983 Tumour necrosis factor-like domain superfamily [G3DSA:2.60.120.40] (18-163)
  IPR008983 Tumour necrosis factor-like domain superfamily [SSF49842] (19-163)
  IPR021184 Tumour necrosis factor, conserved site [PS00251] (63-79)

Secondary structure (DSSP, 8-state):
------------------------EEEEEE---SS--SBPPEE--TT--B-STTEEEETTTEEEESS-EEEEEEEEEEEEE-S-GGG-PPEEEEEEEE-TTS-EEEEEEEEEPPP--SS-EEEEEEEEEEEEE-TT-EEEEEES-GGGB--STTTSEEEEEE-/------------------------EEEEEE---SS--SBPPEE--SS-EE-STTEEEETTTEEEESS-EEEEEEEEEEEEE-S-GGGPPPEEEEEEEE-TTS-EEEEEEEEEPPP--SS-EEEEEEEEEEEEE-TT-EEEEEES-GGGB--STTTSEEEEEE-

pLDDT: mean 81.7, std 20.46, range [30.5, 98.69]

Organism: Bison bison bison (NCBI:txid43346)

Foldseek 3Di:
DPPPPPPPPPPPPPPPPPPPPFWAKWKWAFDDDPDQDQQTFTDQDDPTDRDDPQWDQPPRGKIAGQAWAKKKKKKKWKFWDQDAQPDDDWKKKFKKKQAQVGDIDTDDMDTDRDDRDDDGDMDMDMDIDMDTHDGGMIMGMGIPGRVGIDRDPPRIMIMMIGD/DDPPPPPPPPPPPPPPPDPPPFWAKWKWAFDDDPDDDQQTFTDQDDPIDRDDPQWDQPPRGKIAGQAWAKKKKKKKWKFWDQDAQPDDDWKKKFKKKQAQVGDIDTDDMDTDGDDRDDGTDIDMDMDIDMDTHHGGMIMGMGIPGRVGTDRPPPRIMIMMIGD

Radius of gyration: 24.56 Å; Cα contacts (8 Å, |Δi|>4): 792; chains: 2; bounding box: 68×81×70 Å

Nearest PDB structures (foldseek):
  6brb-assemb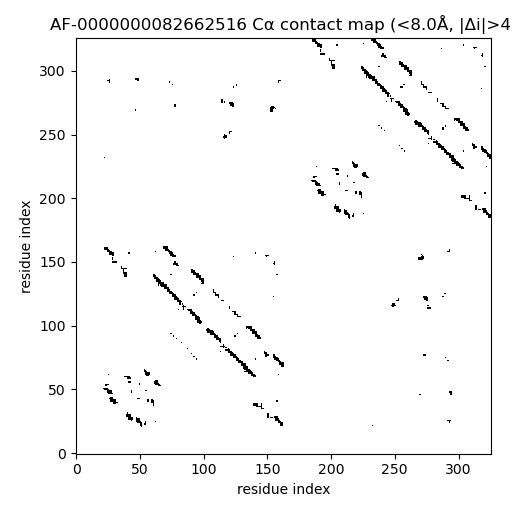ly1_A  TM=9.574E-01  e=1.854E-22  Homo sapiens
  6w9g-assembly1_C  TM=9.728E-01  e=8.736E-22  Homo sapiens
  6w9g-assembly1_A  TM=9.718E-01  e=1.191E-21  Homo sapiens
  7sgm-assembly1_A  TM=9.728E-01  e=1.997E-21  Homo sapiens
  6x82-assembly2_D  TM=8.709E-01  e=1.310E-10  Homo sapiens